Protein AF-0000000078945405 (afdb_homodimer)

Secondary structure (DSSP, 8-state):
----------HHHHHHHHHHHHHHHHHHHHS-S--------TTS----PPEE---EEEEE-SSEEEEEEE-TT--GGGEEEEE-SSEEEEEEE---SSTT--TTEEEES---SEEEEEEE-SS-B-GGG-EEEEETTEEEEEEEBSS--------------/----------HHHHHHHHHHHHHHHHHHHH--S--------TTS----PPEE---EEEEE-SSEEEEEEE-TT--GGGEEEEE-SSEEEEEEE---SSTT--TTEEEES----EEEEEEE-SS-B-GGG-EEEEETTEEEEEEEBSSPPP-----------

Sequence (322 aa):
MVWRRDRYWDPFDIMREIQEEIDAIFRDFMRGPRIWSYREPRESIAISESWREPFADIFDRGDKFVITVELPGVRKEDIKLRVTEDTVYIEAQIRREKELEEEGAIRIERYYSGYRRVIRLPEEVIPEKAKARYNNGVLEIEIPKKNPKKPEGEGFEVKIEMVWRRDRYWDPFDIMREIQEEIDAIFRDFMRGPRIWSYREPRESIAISESWREPFADIFDRGDKFVITVELPGVRKEDIKLRVTEDTVYIEAQIRREKELEEEGAIRIERYYSGYRRVIRLPEEVIPEKAKARYNNGVLEIEIPKKNPKKPEGEGFEVKIE

Solvent-accessible surface area (backbone atoms only — not comparable to full-atom values): 18614 Å² total; per-residue (Å²): 132,80,75,75,75,76,79,70,87,45,72,66,56,54,52,48,51,52,50,49,50,50,49,49,50,47,50,65,68,66,51,66,80,83,54,90,60,71,74,65,75,81,75,60,76,73,66,77,75,39,71,39,72,53,50,42,31,34,31,46,69,54,43,28,38,42,36,38,34,51,44,53,53,36,51,77,88,39,52,46,77,47,61,46,50,42,37,38,40,40,40,33,47,45,77,66,83,71,70,70,50,65,71,43,55,75,40,76,59,70,77,52,41,28,37,42,48,79,46,76,48,97,54,54,34,38,44,92,66,48,45,75,49,77,53,35,11,26,37,38,35,40,34,36,35,66,74,48,52,70,75,86,61,84,66,76,80,71,76,78,126,129,80,74,73,76,76,78,70,87,45,72,64,56,56,52,50,50,52,50,50,51,52,49,48,49,48,52,62,68,64,50,64,79,83,54,89,62,72,74,66,72,80,73,61,76,72,68,75,75,39,70,38,71,54,51,42,31,35,32,46,68,55,42,28,38,41,36,38,36,49,43,54,54,37,51,76,89,40,53,46,76,46,60,46,51,40,38,38,40,39,40,32,48,45,75,67,82,71,66,69,54,68,68,41,55,75,41,79,57,72,77,51,41,28,36,41,46,78,46,77,48,96,56,54,34,38,46,91,65,46,45,75,50,77,55,34,11,27,38,37,35,39,33,37,36,66,73,48,51,70,73,82,68,84,67,74,78,73,75,79,123

Structure (mmCIF, N/CA/C/O backbone):
data_AF-0000000078945405-model_v1
#
loop_
_entity.id
_entity.type
_entity.pdbx_description
1 polymer 'Small heat shock protein, Hsp20 type (Hsp20)'
#
loop_
_atom_site.group_PDB
_atom_site.id
_atom_site.type_symbol
_atom_site.label_atom_id
_atom_site.label_alt_id
_atom_site.label_comp_id
_atom_site.label_asym_id
_atom_site.label_entity_id
_atom_site.label_seq_id
_atom_site.pdbx_PDB_ins_code
_atom_site.Cartn_x
_atom_site.Cartn_y
_atom_site.Cartn_z
_atom_site.occupancy
_atom_site.B_iso_or_equiv
_atom_site.auth_seq_id
_atom_site.auth_comp_id
_atom_site.auth_asym_id
_atom_site.auth_atom_id
_atom_site.pdbx_PDB_model_num
ATOM 1 N N . MET A 1 1 ? -28.422 -10.828 45.969 1 25.55 1 MET A N 1
ATOM 2 C CA . MET A 1 1 ? -27.297 -9.945 45.656 1 25.55 1 MET A CA 1
ATOM 3 C C . MET A 1 1 ? -26.484 -10.477 44.469 1 25.55 1 MET A C 1
ATOM 5 O O . MET A 1 1 ? -25.906 -11.555 44.562 1 25.55 1 MET A O 1
ATOM 9 N N . VAL A 1 2 ? -27.031 -10.414 43.312 1 32.84 2 VAL A N 1
ATOM 10 C CA . VAL A 1 2 ? -26.453 -10.945 42.062 1 32.84 2 VAL A CA 1
ATOM 11 C C . VAL A 1 2 ? -25.047 -10.391 41.875 1 32.84 2 VAL A C 1
ATOM 13 O O . VAL A 1 2 ? -24.828 -9.18 41.938 1 32.84 2 VAL A O 1
ATOM 16 N N . TRP A 1 3 ? -23.938 -11.047 42.344 1 33.59 3 TRP A N 1
ATOM 17 C CA . TRP A 1 3 ? -22.547 -10.703 42.094 1 33.59 3 TRP A CA 1
ATOM 18 C C . TRP A 1 3 ? -22.359 -10.188 40.688 1 33.59 3 TRP A C 1
ATOM 20 O O . TRP A 1 3 ? -22.922 -10.734 39.75 1 33.59 3 TRP A O 1
ATOM 30 N N . ARG A 1 4 ? -22.406 -8.852 40.562 1 34.72 4 ARG A N 1
ATOM 31 C CA . ARG A 1 4 ? -22 -8.211 39.312 1 34.72 4 ARG A CA 1
ATOM 32 C C . ARG A 1 4 ? -20.781 -8.898 38.719 1 34.72 4 ARG A C 1
ATOM 34 O O . ARG A 1 4 ? -19.766 -9.07 39.375 1 34.72 4 ARG A O 1
ATOM 41 N N . ARG A 1 5 ? -20.938 -9.992 38.031 1 38.22 5 ARG A N 1
ATOM 42 C CA . ARG A 1 5 ? -19.922 -10.625 37.188 1 38.22 5 ARG A CA 1
ATOM 43 C C . ARG A 1 5 ? -18.812 -9.656 36.844 1 38.22 5 ARG A C 1
ATOM 45 O O . ARG A 1 5 ? -19.062 -8.562 36.312 1 38.22 5 ARG A O 1
ATOM 52 N N . ASP A 1 6 ? -17.656 -9.477 37.531 1 41.31 6 ASP A N 1
ATOM 53 C CA . ASP A 1 6 ? -16.344 -8.828 37.438 1 41.31 6 ASP A CA 1
ATOM 54 C C . ASP A 1 6 ? -15.945 -8.617 35.969 1 41.31 6 ASP A C 1
ATOM 56 O O . ASP A 1 6 ? -15.852 -9.57 35.188 1 41.31 6 ASP A O 1
ATOM 60 N N . ARG A 1 7 ? -16.422 -7.566 35.281 1 45.09 7 ARG A N 1
ATOM 61 C CA . ARG A 1 7 ? -16.172 -7.137 33.906 1 45.09 7 ARG A CA 1
ATOM 62 C C . ARG A 1 7 ? -14.719 -7.398 33.5 1 45.09 7 ARG A C 1
ATOM 64 O O . ARG A 1 7 ? -13.805 -6.723 34 1 45.09 7 ARG A O 1
ATOM 71 N N . TYR A 1 8 ? -14.211 -8.523 33.531 1 48.12 8 TYR A N 1
ATOM 72 C CA . TYR A 1 8 ? -12.898 -8.906 33 1 48.12 8 TYR A CA 1
ATOM 73 C C . TYR A 1 8 ? -12.508 -8.055 31.812 1 48.12 8 TYR A C 1
ATOM 75 O O . TYR A 1 8 ? -13.281 -7.934 30.844 1 48.12 8 TYR A O 1
ATOM 83 N N . TRP A 1 9 ? -11.555 -7.125 32 1 59.53 9 TRP A N 1
ATOM 84 C CA . TRP A 1 9 ? -10.875 -6.242 31.047 1 59.53 9 TRP A CA 1
ATOM 85 C C . TRP A 1 9 ? -10.516 -6.992 29.766 1 59.53 9 TRP A C 1
ATOM 87 O O . TRP A 1 9 ? -9.789 -7.988 29.812 1 59.53 9 TRP A O 1
ATOM 97 N N . ASP A 1 10 ? -11.305 -7.141 28.828 1 67.62 10 ASP A N 1
ATOM 98 C CA . ASP A 1 10 ? -11.062 -7.75 27.531 1 67.62 10 ASP A CA 1
ATOM 99 C C . ASP A 1 10 ? -10.461 -6.742 26.547 1 67.62 10 ASP A C 1
ATOM 101 O O . ASP A 1 10 ? -11.102 -5.762 26.188 1 67.62 10 ASP A O 1
ATOM 105 N N . PRO A 1 11 ? -9.164 -6.82 26.422 1 74.19 11 PRO A N 1
ATOM 106 C CA . PRO A 1 11 ? -8.516 -5.918 25.469 1 74.19 11 PRO A CA 1
ATOM 107 C C . PRO A 1 11 ? -9.305 -5.758 24.172 1 74.19 11 PRO A C 1
ATOM 109 O O . PRO A 1 11 ? -9.219 -4.711 23.516 1 74.19 11 PRO A O 1
ATOM 112 N N . PHE A 1 12 ? -10.148 -6.742 23.906 1 72.69 12 PHE A N 1
ATOM 113 C CA . PHE A 1 12 ? -10.977 -6.676 22.719 1 72.69 12 PHE A CA 1
ATOM 114 C C . PHE A 1 12 ? -12.102 -5.664 22.891 1 72.69 12 PHE A C 1
ATOM 116 O O . PHE A 1 12 ? -12.602 -5.102 21.922 1 72.69 12 PHE A O 1
ATOM 123 N N . ASP A 1 13 ? -12.469 -5.395 24.062 1 74 13 ASP A N 1
ATOM 124 C CA . ASP A 1 13 ? -13.492 -4.391 24.344 1 74 13 ASP A CA 1
ATOM 125 C C . ASP A 1 13 ? -12.961 -2.982 24.078 1 74 13 ASP A C 1
ATOM 127 O O . ASP A 1 13 ? -13.664 -2.141 23.516 1 74 13 ASP A O 1
ATOM 131 N N . ILE A 1 14 ? -11.719 -2.805 24.469 1 71.5 14 ILE A N 1
ATOM 132 C CA . ILE A 1 14 ? -11.094 -1.506 24.25 1 71.5 14 ILE A CA 1
ATOM 133 C C . ILE A 1 14 ? -10.914 -1.266 22.75 1 71.5 14 ILE A C 1
ATOM 135 O O . ILE A 1 14 ? -11.211 -0.176 22.25 1 71.5 14 ILE A O 1
ATOM 139 N N . MET A 1 15 ? -10.508 -2.254 22.078 1 75.62 15 MET A N 1
ATOM 140 C CA . MET A 1 15 ? -10.336 -2.145 20.625 1 75.62 15 MET A CA 1
ATOM 141 C C . MET A 1 15 ? -11.656 -1.834 19.938 1 75.62 15 MET A C 1
ATOM 143 O O . MET A 1 15 ? -11.711 -1.006 19.031 1 75.62 15 MET A O 1
ATOM 147 N N . ARG A 1 16 ? -12.664 -2.428 20.391 1 74.25 16 ARG A N 1
ATOM 148 C CA . ARG A 1 16 ? -13.992 -2.188 19.828 1 74.25 16 ARG A CA 1
ATOM 149 C C . ARG A 1 16 ? -14.445 -0.756 20.094 1 74.25 16 ARG A C 1
ATOM 151 O O . ARG A 1 16 ? -15 -0.099 19.219 1 74.25 16 ARG A O 1
ATOM 158 N N . GLU A 1 17 ? -14.195 -0.355 21.25 1 75.44 17 GLU A N 1
ATOM 159 C CA . GLU A 1 17 ? -14.57 1.009 21.609 1 75.44 17 GLU A CA 1
ATOM 160 C C . GLU A 1 17 ? -13.812 2.029 20.766 1 75.44 17 GLU A C 1
ATOM 162 O O . GLU A 1 17 ? -14.391 3.018 20.312 1 75.44 17 GLU A O 1
ATOM 167 N N . ILE A 1 18 ? -12.57 1.774 20.609 1 73.94 18 ILE A N 1
ATOM 168 C CA . ILE A 1 18 ? -11.742 2.664 19.812 1 73.94 18 ILE A CA 1
ATOM 169 C C . ILE A 1 18 ? -12.242 2.666 18.359 1 73.94 18 ILE A C 1
ATOM 171 O O . ILE A 1 18 ? -12.406 3.729 17.766 1 73.94 18 ILE A O 1
ATOM 175 N N . GLN A 1 19 ? -12.555 1.579 17.859 1 75.19 19 GLN A N 1
ATOM 176 C CA . GLN A 1 19 ? -13.07 1.472 16.5 1 75.19 19 GLN A CA 1
ATOM 177 C C . GLN A 1 19 ? -14.391 2.227 16.359 1 75.19 19 GLN A C 1
ATOM 179 O O . GLN A 1 19 ? -14.617 2.9 15.352 1 75.19 19 GLN A O 1
ATOM 184 N N . GLU A 1 20 ? -15.25 2.072 17.328 1 74.69 20 GLU A N 1
ATOM 185 C CA . GLU A 1 20 ? -16.531 2.771 17.328 1 74.69 20 GLU A CA 1
ATOM 186 C C . GLU A 1 20 ? -16.328 4.285 17.312 1 74.69 20 GLU A C 1
ATOM 188 O O . GLU A 1 20 ? -17.078 5.012 16.656 1 74.69 20 GLU A O 1
ATOM 193 N N . GLU A 1 21 ? -15.398 4.688 18.062 1 74.56 21 GLU A N 1
ATOM 194 C CA . GLU A 1 21 ? -15.102 6.117 18.094 1 74.56 21 GLU A CA 1
ATOM 195 C C . GLU A 1 21 ? -14.602 6.605 16.75 1 74.56 21 GLU A C 1
ATOM 197 O O . GLU A 1 21 ? -15.008 7.664 16.266 1 74.56 21 GLU A O 1
ATOM 202 N N . ILE A 1 22 ? -13.836 5.852 16.219 1 75.31 22 ILE A N 1
ATOM 203 C CA . ILE A 1 22 ? -13.305 6.184 14.898 1 75.31 22 ILE A CA 1
ATOM 204 C C . ILE A 1 22 ? -14.445 6.199 13.875 1 75.31 22 ILE A C 1
ATOM 206 O O . ILE A 1 22 ? -14.547 7.125 13.062 1 75.31 22 ILE A O 1
ATOM 210 N N . ASP A 1 23 ? -15.312 5.223 14.023 1 77.31 23 ASP A N 1
ATOM 211 C CA . ASP A 1 23 ? -16.469 5.164 13.148 1 77.31 23 ASP A CA 1
ATOM 212 C C . ASP A 1 23 ? -17.344 6.402 13.312 1 77.31 23 ASP A C 1
ATOM 214 O O . ASP A 1 23 ? -17.844 6.953 12.328 1 77.31 23 ASP A O 1
ATOM 218 N N . ALA A 1 24 ? -17.484 6.742 14.555 1 76.69 24 ALA A N 1
ATOM 219 C CA . ALA A 1 24 ? -18.297 7.914 14.852 1 76.69 24 ALA A CA 1
ATOM 220 C C . ALA A 1 24 ? -17.688 9.18 14.273 1 76.69 24 ALA A C 1
ATOM 222 O O . ALA A 1 24 ? -18.391 10.016 13.703 1 76.69 24 ALA A O 1
ATOM 223 N N . ILE A 1 25 ? -16.516 9.312 14.383 1 76.75 25 ILE A N 1
ATOM 224 C CA . ILE A 1 25 ? -15.797 10.469 13.852 1 76.75 25 ILE A CA 1
ATOM 225 C C . ILE A 1 25 ? -15.961 10.523 12.336 1 76.75 25 ILE A C 1
ATOM 227 O O . ILE A 1 25 ? -16.297 11.57 11.773 1 76.75 25 ILE A O 1
ATOM 231 N N . PHE A 1 26 ? -15.797 9.477 11.711 1 82.81 26 PHE A N 1
ATOM 232 C CA . PHE A 1 26 ? -15.875 9.438 10.25 1 82.81 26 PHE A CA 1
ATOM 233 C C . PHE A 1 26 ? -17.312 9.609 9.781 1 82.81 26 PHE A C 1
ATOM 235 O O . PHE A 1 26 ? -17.562 10.25 8.758 1 82.81 26 PHE A O 1
ATOM 242 N N . ARG A 1 27 ? -18.219 9.023 10.469 1 74.62 27 ARG A N 1
ATOM 243 C CA . ARG A 1 27 ? -19.641 9.227 10.141 1 74.62 27 ARG A CA 1
ATOM 244 C C . ARG A 1 27 ? -20.016 10.695 10.25 1 74.62 27 ARG A C 1
ATOM 246 O O . ARG A 1 27 ? -20.688 11.234 9.375 1 74.62 27 ARG A O 1
ATOM 253 N N . ASP A 1 28 ? -19.703 11.219 11.305 1 72.88 28 ASP A N 1
ATOM 254 C CA . ASP A 1 28 ? -20.062 12.602 11.586 1 72.88 28 ASP A CA 1
ATOM 255 C C . ASP A 1 28 ? -19.328 13.562 10.656 1 72.88 28 ASP A C 1
ATOM 257 O O . ASP A 1 28 ? -19.906 14.539 10.172 1 72.88 28 ASP A O 1
ATOM 261 N N . PHE A 1 29 ? -18.156 13.297 10.469 1 69.5 29 PHE A N 1
ATOM 262 C CA . PHE A 1 29 ? -17.297 14.25 9.789 1 69.5 29 PHE A CA 1
ATOM 263 C C . PHE A 1 29 ? -17.359 14.047 8.273 1 69.5 29 PHE A C 1
ATOM 265 O O . PHE A 1 29 ? -17.25 15.008 7.512 1 69.5 29 PHE A O 1
ATOM 272 N N . MET A 1 30 ? -17.453 12.922 7.891 1 62.94 30 MET A N 1
ATOM 273 C CA . MET A 1 30 ? -17.375 12.68 6.453 1 62.94 30 MET A CA 1
ATOM 274 C C . MET A 1 30 ? -18.781 12.594 5.848 1 62.94 30 MET A C 1
ATOM 276 O O . MET A 1 30 ? -18.938 12.562 4.625 1 62.94 30 MET A O 1
ATOM 280 N N . ARG A 1 31 ? -19.984 12.375 6.555 1 55.72 31 ARG A N 1
ATOM 281 C CA . ARG A 1 31 ? -21.344 12.414 6.02 1 55.72 31 ARG A CA 1
ATOM 282 C C . ARG A 1 31 ? -21.781 13.844 5.734 1 55.72 31 ARG A C 1
ATOM 284 O O . ARG A 1 31 ? -21.625 14.727 6.582 1 55.72 31 ARG A O 1
ATOM 291 N N . GLY A 1 32 ? -21.672 14.422 4.551 1 48.44 32 GLY A N 1
ATOM 292 C CA . GLY A 1 32 ? -22.375 15.648 4.23 1 48.44 32 GLY A CA 1
ATOM 293 C C . GLY A 1 32 ? -23.766 15.711 4.84 1 48.44 32 GLY A C 1
ATOM 294 O O . GLY A 1 32 ? -24.219 14.742 5.453 1 48.44 32 GLY A O 1
ATOM 295 N N . PRO A 1 33 ? -24.547 16.953 4.777 1 40.44 33 PRO A N 1
ATOM 296 C CA . PRO A 1 33 ? -25.906 16.984 5.312 1 40.44 33 PRO A CA 1
ATOM 297 C C . PRO A 1 33 ? -26.719 15.742 4.949 1 40.44 33 PRO A C 1
ATOM 299 O O . PRO A 1 33 ? -26.484 15.133 3.908 1 40.44 33 PRO A O 1
ATOM 302 N N . ARG A 1 34 ? -27.172 15.141 6.004 1 41.28 34 ARG A N 1
ATOM 303 C CA . ARG A 1 34 ? -28.094 14.039 5.723 1 41.28 34 ARG A CA 1
ATOM 304 C C . ARG A 1 34 ? -28.984 14.359 4.531 1 41.28 34 ARG A C 1
ATOM 306 O O . ARG A 1 34 ? -30.047 14.961 4.695 1 41.28 34 ARG A O 1
ATOM 313 N N . ILE A 1 35 ? -28.594 14.922 3.516 1 35.69 35 ILE A N 1
ATOM 314 C CA . ILE A 1 35 ? -29.656 14.961 2.52 1 35.69 35 ILE A CA 1
ATOM 315 C C . ILE A 1 35 ? -30.328 13.594 2.42 1 35.69 35 ILE A C 1
ATOM 317 O O . ILE A 1 35 ? -29.734 12.578 2.799 1 35.69 35 ILE A O 1
ATOM 321 N N . TRP A 1 36 ? -31.594 13.523 1.56 1 34.78 36 TRP A N 1
ATOM 322 C CA . TRP A 1 36 ? -32.406 12.336 1.328 1 34.78 36 TRP A CA 1
ATOM 323 C C . TRP A 1 36 ? -31.531 11.133 0.992 1 34.78 36 TRP A C 1
ATOM 325 O O . TRP A 1 36 ? -31.031 11.023 -0.125 1 34.78 36 TRP A O 1
ATOM 335 N N . SER A 1 37 ? -30.641 10.984 1.652 1 35.97 37 SER A N 1
ATOM 336 C CA . SER A 1 37 ? -29.891 9.766 1.324 1 35.97 37 SER A CA 1
ATOM 337 C C . SER A 1 37 ? -30.844 8.609 1.029 1 35.97 37 SER A C 1
ATOM 339 O O . SER A 1 37 ? -31.75 8.328 1.806 1 35.97 37 SER A O 1
ATOM 341 N N . TYR A 1 38 ? -31.188 8.352 -0.134 1 32.22 38 TYR A N 1
ATOM 342 C CA . TYR A 1 38 ? -31.844 7.113 -0.518 1 32.22 38 TYR A CA 1
ATOM 343 C C . TYR A 1 38 ? -31.422 5.965 0.392 1 32.22 38 TYR A C 1
ATOM 345 O O . TYR A 1 38 ? -30.266 5.883 0.798 1 32.22 38 TYR A O 1
ATOM 353 N N . ARG A 1 39 ? -32.312 5.445 1.201 1 33.5 39 ARG A N 1
ATOM 354 C CA . ARG A 1 39 ? -32.281 4.219 1.992 1 33.5 39 ARG A CA 1
ATOM 355 C C . ARG A 1 39 ? -31.344 3.188 1.399 1 33.5 39 ARG A C 1
ATOM 357 O O . ARG A 1 39 ? -31.641 2.586 0.364 1 33.5 39 ARG A O 1
ATOM 364 N N . GLU A 1 40 ? -30.125 3.52 1.114 1 36.56 40 GLU A N 1
ATOM 365 C CA . GLU A 1 40 ? -29.5 2.234 0.818 1 36.56 40 GLU A CA 1
ATOM 366 C C . GLU A 1 40 ? -30.062 1.129 1.706 1 36.56 40 GLU A C 1
ATOM 368 O O . GLU A 1 40 ? -30.312 1.344 2.896 1 36.56 40 GLU A O 1
ATOM 373 N N . PRO A 1 41 ? -30.766 0.111 1.235 1 35.09 41 PRO A N 1
ATOM 374 C CA . PRO A 1 41 ? -31.438 -0.919 2.033 1 35.09 41 PRO A CA 1
ATOM 375 C C . PRO A 1 41 ? -30.641 -1.301 3.285 1 35.09 41 PRO A C 1
ATOM 377 O O . PRO A 1 41 ? -29.406 -1.329 3.258 1 35.09 41 PRO A O 1
ATOM 380 N N . ARG A 1 42 ? -31.172 -1.1 4.473 1 36.66 42 ARG A N 1
ATOM 381 C CA . ARG A 1 42 ? -30.797 -1.542 5.812 1 36.66 42 ARG A CA 1
ATOM 382 C C . ARG A 1 42 ? -30.016 -2.854 5.762 1 36.66 42 ARG A C 1
ATOM 384 O O . ARG A 1 42 ? -29.203 -3.131 6.637 1 36.66 42 ARG A O 1
ATOM 391 N N . GLU A 1 43 ? -30.75 -3.863 5.242 1 35.12 43 GLU A N 1
ATOM 392 C CA . GLU A 1 43 ? -30.453 -5.27 5.48 1 35.12 43 GLU A CA 1
ATOM 393 C C . GLU A 1 43 ? -29.125 -5.66 4.824 1 35.12 43 GLU A C 1
ATOM 395 O O . GLU A 1 43 ? -28.922 -6.828 4.488 1 35.12 43 GLU A O 1
ATOM 400 N N . SER A 1 44 ? -28.516 -4.863 3.971 1 38.34 44 SER A N 1
ATOM 401 C CA . SER A 1 44 ? -27.344 -5.598 3.521 1 38.34 44 SER A CA 1
ATOM 402 C C . SER A 1 44 ? -26.578 -6.191 4.699 1 38.34 44 SER A C 1
ATOM 404 O O . SER A 1 44 ? -26.469 -5.562 5.75 1 38.34 44 SER A O 1
ATOM 406 N N . ILE A 1 45 ? -26.547 -7.383 4.965 1 36.56 45 ILE A N 1
ATOM 407 C CA . ILE A 1 45 ? -25.672 -8.117 5.867 1 36.56 45 ILE A CA 1
ATOM 408 C C . ILE A 1 45 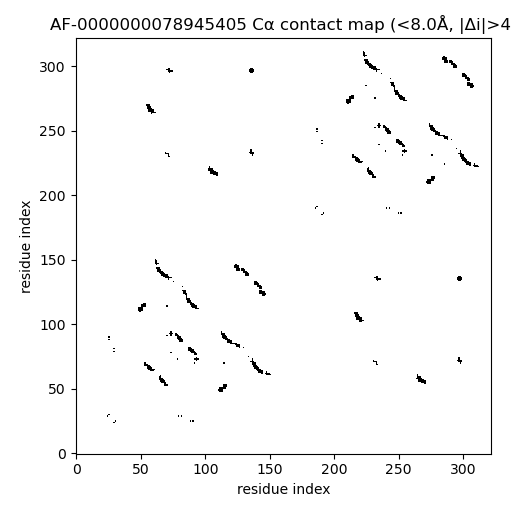? -24.406 -7.301 6.156 1 36.56 45 ILE A C 1
ATOM 410 O O . ILE A 1 45 ? -23.719 -6.871 5.234 1 36.56 45 ILE A O 1
ATOM 414 N N . ALA A 1 46 ? -24.312 -6.504 7.145 1 41.47 46 ALA A N 1
ATOM 415 C CA . ALA A 1 46 ? -23.234 -5.734 7.781 1 41.47 46 ALA A CA 1
ATOM 416 C C . ALA A 1 46 ? -21.875 -6.387 7.543 1 41.47 46 ALA A C 1
ATOM 418 O O . ALA A 1 46 ? -21.469 -7.273 8.297 1 41.47 46 ALA A O 1
ATOM 419 N N . ILE A 1 47 ? -21.625 -6.949 6.406 1 44.78 47 ILE A N 1
ATOM 420 C CA . ILE A 1 47 ? -20.234 -7.383 6.371 1 44.78 47 ILE A CA 1
ATOM 421 C C . ILE A 1 47 ? -19.359 -6.367 7.098 1 44.78 47 ILE A C 1
ATOM 423 O O . ILE A 1 47 ? -19.406 -5.172 6.801 1 44.78 47 ILE A O 1
ATOM 427 N N . SER A 1 48 ? -19.141 -6.574 8.344 1 57.28 48 SER A N 1
ATOM 428 C CA . SER A 1 48 ? -18.25 -5.805 9.195 1 57.28 48 SER A CA 1
ATOM 429 C C . SER A 1 48 ? -17.078 -5.23 8.398 1 57.28 48 SER A C 1
ATOM 431 O O . SER A 1 48 ? -16.312 -5.973 7.793 1 57.28 48 SER A O 1
ATOM 433 N N . GLU A 1 49 ? -17.328 -4.012 7.859 1 71.31 49 GLU A N 1
ATOM 434 C CA . GLU A 1 49 ? -16.219 -3.334 7.199 1 71.31 49 GLU A CA 1
ATOM 435 C C . GLU A 1 49 ? -14.992 -3.285 8.102 1 71.31 49 GLU A C 1
ATOM 437 O O . GLU A 1 49 ? -15.094 -2.975 9.289 1 71.31 49 GLU A O 1
ATOM 442 N N . SER A 1 50 ? -13.961 -3.926 7.641 1 83.94 50 SER A N 1
ATOM 443 C CA . SER A 1 50 ? -12.672 -3.852 8.32 1 83.94 50 SER A CA 1
ATOM 444 C C . SER A 1 50 ? -11.781 -2.781 7.699 1 83.94 50 SER A C 1
ATOM 446 O O . SER A 1 50 ? -11.594 -2.754 6.48 1 83.94 50 SER A O 1
ATOM 448 N N . TRP A 1 51 ? -11.445 -1.8 8.516 1 89.12 51 TRP A N 1
ATOM 449 C CA . TRP A 1 51 ? -10.633 -0.684 8.039 1 89.12 51 TRP A CA 1
ATOM 450 C C . TRP A 1 51 ? -9.172 -0.872 8.422 1 89.12 51 TRP A C 1
ATOM 452 O O . TRP A 1 51 ? -8.867 -1.281 9.547 1 89.12 51 TRP A O 1
ATOM 462 N N . ARG A 1 52 ? -8.336 -0.564 7.531 1 92.25 52 ARG A N 1
ATOM 463 C CA . ARG A 1 52 ? -6.902 -0.581 7.812 1 92.25 52 ARG A CA 1
ATOM 464 C C . ARG A 1 52 ? -6.363 0.835 7.98 1 92.25 52 ARG A C 1
ATOM 466 O O . ARG A 1 52 ? -6.758 1.748 7.254 1 92.25 52 ARG A O 1
ATOM 473 N N . GLU A 1 53 ? -5.508 1.033 8.953 1 94 53 GLU A N 1
ATOM 474 C CA . GLU A 1 53 ? -4.789 2.299 9.07 1 94 53 GLU A CA 1
ATOM 475 C C . GLU A 1 53 ? -3.598 2.348 8.117 1 94 53 GLU A C 1
ATOM 477 O O . GLU A 1 53 ? -2.635 1.595 8.281 1 94 53 GLU A O 1
ATOM 482 N N . PRO A 1 54 ? -3.621 3.211 7.16 1 96.81 54 PRO A N 1
ATOM 483 C CA . PRO A 1 54 ? -2.52 3.234 6.195 1 96.81 54 PRO A CA 1
ATOM 484 C C . PRO A 1 54 ? -1.27 3.916 6.742 1 96.81 54 PRO A C 1
ATOM 486 O O . PRO A 1 54 ? -1.362 4.746 7.652 1 96.81 54 PRO A O 1
ATOM 489 N N . PHE A 1 55 ? -0.13 3.543 6.211 1 94.81 55 PHE A N 1
ATOM 490 C CA . PHE A 1 55 ? 1.114 4.219 6.555 1 94.81 55 PHE A CA 1
ATOM 491 C C . PHE A 1 55 ? 1.109 5.656 6.043 1 94.81 55 PHE A C 1
ATOM 493 O O . PHE A 1 55 ? 0.62 5.926 4.941 1 94.81 55 PHE A O 1
ATOM 500 N N . ALA A 1 56 ? 1.662 6.512 6.844 1 95.38 56 ALA A N 1
ATOM 501 C CA . ALA A 1 56 ? 1.721 7.926 6.484 1 95.38 56 ALA A CA 1
ATOM 502 C C . ALA A 1 56 ? 3.068 8.531 6.863 1 95.38 56 ALA A C 1
ATOM 504 O O . ALA A 1 56 ? 3.684 8.125 7.852 1 95.38 56 ALA A O 1
ATOM 505 N N . ASP A 1 57 ? 3.486 9.461 6.016 1 93.81 57 ASP A N 1
ATOM 506 C CA . ASP A 1 57 ? 4.59 10.359 6.34 1 93.81 57 ASP A CA 1
ATOM 507 C C . ASP A 1 57 ? 4.098 11.797 6.492 1 93.81 57 ASP A C 1
ATOM 509 O O . ASP A 1 57 ? 3.244 12.25 5.73 1 93.81 57 ASP A O 1
ATOM 513 N N . ILE A 1 58 ? 4.613 12.477 7.438 1 95.19 58 ILE A N 1
ATOM 514 C CA . ILE A 1 58 ? 4.305 13.891 7.641 1 95.19 58 ILE A CA 1
ATOM 515 C C . ILE A 1 58 ? 5.598 14.695 7.691 1 95.19 58 ILE A C 1
ATOM 517 O O . ILE A 1 58 ? 6.477 14.422 8.508 1 95.19 58 ILE A O 1
ATOM 521 N N . PHE A 1 59 ? 5.641 15.688 6.883 1 93.19 59 PHE A N 1
ATOM 522 C CA . PHE A 1 59 ? 6.801 16.562 6.832 1 93.19 59 PHE A CA 1
ATOM 523 C C . PHE A 1 59 ? 6.387 18.016 7.027 1 93.19 59 PHE A C 1
ATOM 525 O O . PHE A 1 59 ? 5.371 18.453 6.484 1 93.19 59 PHE A O 1
ATOM 532 N N . ASP A 1 60 ? 7.164 18.734 7.789 1 93.38 60 ASP A N 1
ATOM 533 C CA . ASP A 1 60 ? 7.051 20.188 7.926 1 93.38 60 ASP A CA 1
ATOM 534 C C . ASP A 1 60 ? 8.047 20.891 7.02 1 93.38 60 ASP A C 1
ATOM 536 O O . ASP A 1 60 ? 9.258 20.812 7.238 1 93.38 60 ASP A O 1
ATOM 540 N N . ARG A 1 61 ? 7.52 21.672 6.09 1 91.12 61 ARG A N 1
ATOM 541 C CA . ARG A 1 61 ? 8.383 22.375 5.141 1 91.12 61 ARG A CA 1
ATOM 542 C C . ARG A 1 61 ? 8.445 23.859 5.453 1 91.12 61 ARG A C 1
ATOM 544 O O . ARG A 1 61 ? 8.656 24.688 4.559 1 91.12 61 ARG A O 1
ATOM 551 N N . GLY A 1 62 ? 8.156 24.188 6.617 1 91.31 62 GLY A N 1
ATOM 552 C CA . GLY A 1 62 ? 8.195 25.578 7.035 1 91.31 62 GLY A CA 1
ATOM 553 C C . GLY A 1 62 ? 6.898 26.328 6.762 1 91.31 62 GLY A C 1
ATOM 554 O O . GLY A 1 62 ? 6.219 26.766 7.691 1 91.31 62 GLY A O 1
ATOM 555 N N . ASP A 1 63 ? 6.543 26.328 5.48 1 94.06 63 ASP A N 1
ATOM 556 C CA . ASP A 1 63 ? 5.348 27.078 5.113 1 94.06 63 ASP A CA 1
ATOM 557 C C . ASP A 1 63 ? 4.145 26.156 4.957 1 94.06 63 ASP A C 1
ATOM 559 O O . ASP A 1 63 ? 3 26.625 4.91 1 94.06 63 ASP A O 1
ATOM 563 N N . LYS A 1 64 ? 4.477 24.906 4.875 1 96.19 64 LYS A N 1
ATOM 564 C CA . LYS A 1 64 ? 3.396 23.953 4.648 1 96.19 64 LYS A CA 1
ATOM 565 C C . LYS A 1 64 ? 3.74 22.578 5.242 1 96.19 64 LYS A C 1
ATOM 567 O O . LYS A 1 64 ? 4.91 22.297 5.512 1 96.19 64 LYS A O 1
ATOM 572 N N . PHE A 1 65 ? 2.676 21.797 5.426 1 95.5 65 PHE A N 1
ATOM 573 C CA . PHE A 1 65 ? 2.852 20.375 5.68 1 95.5 65 PHE A CA 1
ATOM 574 C C . PHE A 1 65 ? 2.703 19.578 4.395 1 95.5 65 PHE A C 1
ATOM 576 O O . PHE A 1 65 ? 1.856 19.891 3.555 1 95.5 65 PHE A O 1
ATOM 583 N N . VAL A 1 66 ? 3.543 18.594 4.297 1 95.75 66 VAL A N 1
ATOM 584 C CA . VAL A 1 66 ? 3.391 17.594 3.238 1 95.75 66 VAL A CA 1
ATOM 585 C C . VAL A 1 66 ? 3.105 16.219 3.85 1 95.75 66 VAL A C 1
ATOM 587 O O . VAL A 1 66 ? 3.9 15.719 4.645 1 95.75 66 VAL A O 1
ATOM 590 N N . ILE A 1 67 ? 1.982 15.695 3.504 1 96.44 67 ILE A N 1
ATOM 591 C CA . ILE A 1 67 ? 1.547 14.414 4.039 1 96.44 67 ILE A CA 1
ATOM 592 C C . ILE A 1 67 ? 1.438 13.391 2.908 1 96.44 67 ILE A C 1
ATOM 594 O O . ILE A 1 67 ? 0.842 13.672 1.865 1 96.44 67 ILE A O 1
ATOM 598 N N . THR A 1 68 ? 2.066 12.273 3.102 1 95.75 68 THR A N 1
ATOM 599 C CA . THR A 1 68 ? 1.952 11.172 2.152 1 95.75 68 THR A CA 1
ATOM 600 C C . THR A 1 68 ? 1.3 9.953 2.809 1 95.75 68 THR A C 1
ATOM 602 O O . THR A 1 68 ? 1.675 9.57 3.918 1 95.75 68 THR A O 1
ATOM 605 N N . VAL A 1 69 ? 0.299 9.375 2.105 1 97 69 VAL A N 1
ATOM 606 C CA . VAL A 1 69 ? -0.454 8.258 2.668 1 97 69 VAL A CA 1
ATOM 607 C C . VAL A 1 69 ? -0.554 7.133 1.64 1 97 69 VAL A C 1
ATOM 609 O O . VAL A 1 69 ? -0.874 7.375 0.473 1 97 69 VAL A O 1
ATOM 612 N N . GLU A 1 70 ? -0.264 5.938 2.027 1 97.56 70 GLU A N 1
ATOM 613 C CA . GLU A 1 70 ? -0.381 4.785 1.137 1 97.56 70 GLU A CA 1
ATOM 614 C C . GLU A 1 70 ? -1.824 4.297 1.052 1 97.56 70 GLU A C 1
ATOM 616 O O . GLU A 1 70 ? -2.395 3.852 2.051 1 97.56 70 GLU A O 1
ATOM 621 N N . LEU A 1 71 ? -2.383 4.305 -0.149 1 97.94 71 LEU A N 1
ATOM 622 C CA . LEU A 1 71 ? -3.732 3.818 -0.415 1 97.94 71 LEU A CA 1
ATOM 623 C C . LEU A 1 71 ? -3.746 2.891 -1.626 1 97.94 71 LEU A C 1
ATOM 625 O O . LEU A 1 71 ? -4.465 3.141 -2.596 1 97.94 71 LEU A O 1
ATOM 629 N N . PRO A 1 72 ? -3.053 1.848 -1.576 1 97.31 72 PRO A N 1
ATOM 630 C CA . PRO A 1 72 ? -3.012 0.975 -2.752 1 97.31 72 PRO A CA 1
ATOM 631 C C . PRO A 1 72 ? -4.379 0.386 -3.096 1 97.31 72 PRO A C 1
ATOM 633 O O . PRO A 1 72 ? -5.109 -0.051 -2.203 1 97.31 72 PRO A O 1
ATOM 636 N N . GLY A 1 73 ? -4.723 0.356 -4.371 1 95.25 73 GLY A N 1
ATOM 637 C CA . GLY A 1 73 ? -5.91 -0.321 -4.871 1 95.25 73 GLY A CA 1
ATOM 638 C C . GLY A 1 73 ? -7.148 0.556 -4.863 1 95.25 73 GLY A C 1
ATOM 639 O O . GLY A 1 73 ? -8.227 0.116 -5.254 1 95.25 73 GLY A O 1
ATOM 640 N N . VAL A 1 74 ? -6.941 1.777 -4.414 1 95.75 74 VAL A N 1
ATOM 641 C CA . VAL A 1 74 ? -8.078 2.688 -4.34 1 95.75 74 VAL A CA 1
ATOM 642 C C . VAL A 1 74 ? -8.148 3.539 -5.605 1 95.75 74 VAL A C 1
ATOM 644 O O . VAL A 1 74 ? -7.113 3.969 -6.125 1 95.75 74 VAL A O 1
ATOM 647 N N . ARG A 1 75 ? -9.32 3.738 -6.07 1 94.06 75 ARG A N 1
ATOM 648 C CA . ARG A 1 75 ? -9.5 4.727 -7.133 1 94.06 75 ARG A CA 1
ATOM 649 C C . ARG A 1 75 ? -9.578 6.137 -6.559 1 94.06 75 ARG A C 1
ATOM 651 O O . ARG A 1 75 ? -10.055 6.332 -5.441 1 94.06 75 ARG A O 1
ATOM 658 N N . LYS A 1 76 ? -9.172 7.031 -7.371 1 95.31 76 LYS A N 1
ATOM 659 C CA . LYS A 1 76 ? -9.148 8.43 -6.941 1 95.31 76 LYS A CA 1
ATOM 660 C C . LYS A 1 76 ? -10.523 8.883 -6.461 1 95.31 76 LYS A C 1
ATOM 662 O O . LYS A 1 76 ? -10.641 9.578 -5.453 1 95.31 76 LYS A O 1
ATOM 667 N N . GLU A 1 77 ? -11.609 8.461 -7.168 1 94.75 77 GLU A N 1
ATOM 668 C CA . GLU A 1 77 ? -12.969 8.906 -6.883 1 94.75 77 GLU A CA 1
ATOM 669 C C . GLU A 1 77 ? -13.477 8.32 -5.566 1 94.75 77 GLU A C 1
ATOM 671 O O . GLU A 1 77 ? -14.484 8.781 -5.023 1 94.75 77 GLU A O 1
ATOM 676 N N . ASP A 1 78 ? -12.758 7.352 -5.09 1 94.56 78 ASP A N 1
ATOM 677 C CA . ASP A 1 78 ? -13.211 6.672 -3.885 1 94.56 78 ASP A CA 1
ATOM 678 C C . ASP A 1 78 ? -12.469 7.18 -2.652 1 94.56 78 ASP A C 1
ATOM 680 O O . ASP A 1 78 ? -12.555 6.582 -1.577 1 94.56 78 ASP A O 1
ATOM 684 N N . ILE A 1 79 ? -11.711 8.227 -2.814 1 95.81 79 ILE A N 1
ATOM 685 C CA . ILE A 1 79 ? -10.977 8.836 -1.711 1 95.81 79 ILE A CA 1
ATOM 686 C C . ILE A 1 79 ? -11.742 10.055 -1.197 1 95.81 79 ILE A C 1
ATOM 688 O O . ILE A 1 79 ? -12.055 10.969 -1.965 1 95.81 79 ILE A O 1
ATOM 692 N N . LYS A 1 80 ? -12.039 10.016 0.085 1 95.25 80 LYS A N 1
ATOM 693 C CA . LYS A 1 80 ? -12.602 11.164 0.78 1 95.25 80 LYS A CA 1
ATOM 694 C C . LYS A 1 80 ? -11.57 11.82 1.688 1 95.25 80 LYS A C 1
ATOM 696 O O . LYS A 1 80 ? -11.016 11.18 2.58 1 95.25 80 LYS A O 1
ATOM 701 N N . LEU A 1 81 ? -11.328 13.016 1.426 1 96.19 81 LEU A N 1
ATOM 702 C CA . LEU A 1 81 ? -10.336 13.797 2.16 1 96.19 81 LEU A CA 1
ATOM 703 C C . LEU A 1 81 ? -10.969 15.047 2.77 1 96.19 81 LEU A C 1
ATOM 705 O O . LEU A 1 81 ? -11.648 15.805 2.074 1 96.19 81 LEU A O 1
ATOM 709 N N . ARG A 1 82 ? -10.805 15.227 4.039 1 95.56 82 ARG A N 1
ATOM 710 C CA . ARG A 1 82 ? -11.258 16.422 4.734 1 95.56 82 ARG A CA 1
ATOM 711 C C . ARG A 1 82 ? -10.133 17.016 5.578 1 95.56 82 ARG A C 1
ATOM 713 O O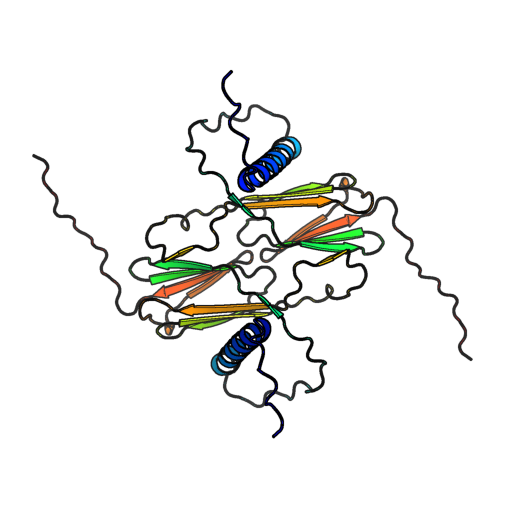 . ARG A 1 82 ? -9.445 16.297 6.305 1 95.56 82 ARG A O 1
ATOM 720 N N . VAL A 1 83 ? -10 18.281 5.402 1 95.81 83 VAL A N 1
ATOM 721 C CA . VAL A 1 83 ? -8.992 19.016 6.164 1 95.81 83 VAL A CA 1
ATOM 722 C C . VAL A 1 83 ? -9.664 20.094 7.023 1 95.81 83 VAL A C 1
ATOM 724 O O . VAL A 1 83 ? -10.5 20.859 6.527 1 95.81 83 VAL A O 1
ATOM 727 N N . THR A 1 84 ? -9.383 20.078 8.258 1 95.56 84 THR A N 1
ATOM 728 C CA . THR A 1 84 ? -9.805 21.141 9.164 1 95.56 84 THR A CA 1
ATOM 729 C C . THR A 1 84 ? -8.617 22 9.562 1 95.56 84 THR A C 1
ATOM 731 O O . THR A 1 84 ? -7.566 21.969 8.914 1 95.56 84 THR A O 1
ATOM 734 N N . GLU A 1 85 ? -8.766 22.797 10.57 1 95.75 85 GLU A N 1
ATOM 735 C CA . GLU A 1 85 ? -7.73 23.734 10.969 1 95.75 85 GLU A CA 1
ATOM 736 C C . GLU A 1 85 ? -6.516 23.016 11.547 1 95.75 85 GLU A C 1
ATOM 738 O O . GLU A 1 85 ? -5.402 23.547 11.516 1 95.75 85 GLU A O 1
ATOM 743 N N . ASP A 1 86 ? -6.766 21.812 12.055 1 95.44 86 ASP A N 1
ATOM 744 C CA . ASP A 1 86 ? -5.609 21.188 12.688 1 95.44 86 ASP A CA 1
ATOM 745 C C . ASP A 1 86 ? -5.641 19.672 12.5 1 95.44 86 ASP A C 1
ATOM 747 O O . ASP A 1 86 ? -4.934 18.938 13.195 1 95.44 86 ASP A O 1
ATOM 751 N N . THR A 1 87 ? -6.516 19.203 11.68 1 95.62 87 THR A N 1
ATOM 752 C CA . THR A 1 87 ? -6.648 17.766 11.539 1 95.62 87 THR A CA 1
ATOM 753 C C . THR A 1 87 ? -6.953 17.375 10.094 1 95.62 87 THR A C 1
ATOM 755 O O . THR A 1 87 ? -7.707 18.062 9.414 1 95.62 87 THR A O 1
ATOM 758 N N . VAL A 1 88 ? -6.398 16.297 9.633 1 95.88 88 VAL A N 1
ATOM 759 C CA . VAL A 1 88 ? -6.68 15.719 8.328 1 95.88 88 VAL A CA 1
ATOM 760 C C . VAL A 1 88 ? -7.41 14.391 8.5 1 95.88 88 VAL A C 1
ATOM 762 O O . VAL A 1 88 ? -6.977 13.523 9.266 1 95.88 88 VAL A O 1
ATOM 765 N N . TYR A 1 89 ? -8.523 14.227 7.836 1 94.62 89 TYR A N 1
ATOM 766 C CA . TYR A 1 89 ? -9.297 12.992 7.82 1 94.62 89 TYR A CA 1
ATOM 767 C C . TYR A 1 89 ? -9.258 12.336 6.441 1 94.62 89 TYR A C 1
ATOM 769 O O . TYR A 1 89 ? -9.539 12.984 5.434 1 94.62 89 TYR A O 1
ATOM 777 N N . ILE A 1 90 ? -8.914 11.07 6.438 1 96.06 90 ILE A N 1
ATOM 778 C CA . ILE A 1 90 ? -8.859 10.336 5.18 1 96.06 90 ILE A CA 1
ATOM 779 C C . ILE A 1 90 ? -9.695 9.062 5.293 1 96.06 90 ILE A C 1
ATOM 781 O O . ILE A 1 90 ? -9.547 8.297 6.242 1 96.06 90 ILE A O 1
ATOM 785 N N . GLU A 1 91 ? -10.562 8.898 4.434 1 94.56 91 GLU A N 1
ATOM 786 C CA . GLU A 1 91 ? -11.312 7.66 4.246 1 94.56 91 GLU A CA 1
ATOM 787 C C . GLU A 1 91 ? -11.305 7.227 2.783 1 94.56 91 GLU A C 1
ATOM 789 O O . GLU A 1 91 ? -11.578 8.031 1.89 1 94.56 91 GLU A O 1
ATOM 794 N N . ALA A 1 92 ? -10.891 6.004 2.521 1 95.62 92 ALA A N 1
ATOM 795 C CA . ALA A 1 92 ? -10.836 5.496 1.153 1 95.62 92 ALA A CA 1
ATOM 796 C C . ALA A 1 92 ? -11.414 4.082 1.072 1 95.62 92 ALA A C 1
ATOM 798 O O . ALA A 1 92 ? -11.008 3.197 1.828 1 95.62 92 ALA A O 1
ATOM 799 N N . GLN A 1 93 ? -12.281 3.863 0.167 1 91.94 93 GLN A N 1
ATOM 800 C CA . GLN A 1 93 ? -12.945 2.57 0.001 1 91.94 93 GLN A CA 1
ATOM 801 C C . GLN A 1 93 ? -12.305 1.773 -1.136 1 91.94 93 GLN A C 1
ATOM 803 O O . GLN A 1 93 ? -12.016 2.324 -2.199 1 91.94 93 GLN A O 1
ATOM 808 N N . ILE A 1 94 ? -12.008 0.505 -0.825 1 88.75 94 ILE A N 1
ATOM 809 C CA . ILE A 1 94 ? -11.531 -0.395 -1.869 1 88.75 94 ILE A CA 1
ATOM 810 C C . ILE A 1 94 ? -12.719 -1.11 -2.514 1 88.75 94 ILE A C 1
ATOM 812 O O . ILE A 1 94 ? -13.57 -1.664 -1.816 1 88.75 94 ILE A O 1
ATOM 816 N N . ARG A 1 95 ? -12.828 -0.982 -3.85 1 78.44 95 ARG A N 1
ATOM 817 C CA . ARG A 1 95 ? -13.875 -1.706 -4.566 1 78.44 95 ARG A CA 1
ATOM 818 C C . ARG A 1 95 ? -13.344 -3.016 -5.137 1 78.44 95 ARG A C 1
ATOM 820 O O . ARG A 1 95 ? -12.43 -3.01 -5.973 1 78.44 95 ARG A O 1
ATOM 827 N N . ARG A 1 96 ? -13.484 -4.035 -4.375 1 67.38 96 ARG A N 1
ATOM 828 C CA . ARG A 1 96 ? -13.016 -5.324 -4.871 1 67.38 96 ARG A CA 1
ATOM 829 C C . ARG A 1 96 ? -14.117 -6.043 -5.648 1 67.38 96 ARG A C 1
ATOM 831 O O . ARG A 1 96 ? -15.258 -6.137 -5.184 1 67.38 96 ARG A O 1
ATOM 838 N N . GLU A 1 97 ? -14.359 -5.75 -6.887 1 53.41 97 GLU A N 1
ATOM 839 C CA . GLU A 1 97 ? -15.367 -6.543 -7.594 1 53.41 97 GLU A CA 1
ATOM 840 C C . GLU A 1 97 ? -15.141 -8.039 -7.379 1 53.41 97 GLU A C 1
ATOM 842 O O . GLU A 1 97 ? -16.062 -8.766 -7.043 1 53.41 97 GLU A O 1
ATOM 847 N N . LYS A 1 98 ? -14.062 -8.672 -7.965 1 52.41 98 LYS A N 1
ATOM 848 C CA . LYS A 1 98 ? -13.836 -10.086 -8.234 1 52.41 98 LYS A CA 1
ATOM 849 C C . LYS A 1 98 ? -13.125 -10.758 -7.066 1 52.41 98 LYS A C 1
ATOM 851 O O . LYS A 1 98 ? -13.305 -11.953 -6.82 1 52.41 98 LYS A O 1
ATOM 856 N N . GLU A 1 99 ? -12.312 -9.953 -6.363 1 51.44 99 GLU A N 1
ATOM 857 C CA . GLU A 1 99 ? -11.281 -10.57 -5.539 1 51.44 99 GLU A CA 1
ATOM 858 C C . GLU A 1 99 ? -11.891 -11.32 -4.359 1 51.44 99 GLU A C 1
ATOM 860 O O . GLU A 1 99 ? -11.336 -12.32 -3.898 1 51.44 99 GLU A O 1
ATOM 865 N N . LEU A 1 100 ? -13.008 -10.719 -3.906 1 50.53 100 LEU A N 1
ATOM 866 C CA . LEU A 1 100 ? -13.422 -11.312 -2.643 1 50.53 100 LEU A CA 1
ATOM 867 C C . LEU A 1 100 ? -14.148 -12.641 -2.877 1 50.53 100 LEU A C 1
ATOM 869 O O . LEU A 1 100 ? -14.602 -13.281 -1.925 1 50.53 100 LEU A O 1
ATOM 873 N N . GLU A 1 101 ? -14.219 -12.938 -4.109 1 55.59 101 GLU A N 1
ATOM 874 C CA . GLU A 1 101 ? -14.914 -14.219 -4.051 1 55.59 101 GLU A CA 1
ATOM 875 C C . GLU A 1 101 ? -14 -15.312 -3.5 1 55.59 101 GLU A C 1
ATOM 877 O O . GLU A 1 101 ? -12.859 -15.461 -3.938 1 55.59 101 GLU A O 1
ATOM 882 N N . GLU A 1 102 ? -14.18 -15.617 -2.246 1 63.56 102 GLU A N 1
ATOM 883 C CA . GLU A 1 102 ? -13.531 -16.656 -1.443 1 63.56 102 GLU A CA 1
ATOM 884 C C . GLU A 1 102 ? -13.281 -17.906 -2.266 1 63.56 102 GLU A C 1
ATOM 886 O O . GLU A 1 102 ? -12.422 -18.719 -1.915 1 63.56 102 GLU A O 1
ATOM 891 N N . GLU A 1 103 ? -13.906 -17.812 -3.441 1 72.62 103 GLU A N 1
ATOM 892 C CA . GLU A 1 103 ? -13.703 -19.078 -4.156 1 72.62 103 GLU A CA 1
ATOM 893 C C . GLU A 1 103 ? -12.281 -19.172 -4.703 1 72.62 103 GLU A C 1
ATOM 895 O O . GLU A 1 103 ? -11.797 -18.25 -5.367 1 72.62 103 GLU A O 1
ATOM 900 N N . GLY A 1 104 ? -11.539 -20.203 -4.25 1 85.5 104 GLY A N 1
ATOM 901 C CA . GLY A 1 104 ? -10.195 -20.531 -4.723 1 85.5 104 GLY A CA 1
ATOM 902 C C . GLY A 1 104 ? -9.117 -19.734 -4.023 1 85.5 104 GLY A C 1
ATOM 903 O O . GLY A 1 104 ? -7.98 -19.656 -4.504 1 85.5 104 GLY A O 1
ATOM 904 N N . ALA A 1 105 ? -9.594 -19.109 -2.939 1 89.31 105 ALA A N 1
ATOM 905 C CA . ALA A 1 105 ? -8.609 -18.328 -2.191 1 89.31 105 ALA A CA 1
ATOM 906 C C . ALA A 1 105 ? -7.57 -19.234 -1.537 1 89.31 105 ALA A C 1
ATOM 908 O O . ALA A 1 105 ? -7.918 -20.141 -0.774 1 89.31 105 ALA A O 1
ATOM 909 N N . ILE A 1 106 ? -6.422 -19.047 -1.892 1 91.81 106 ILE A N 1
ATOM 910 C CA . ILE A 1 106 ? -5.32 -19.766 -1.262 1 91.81 106 ILE A CA 1
ATOM 911 C C . ILE A 1 106 ? -4.762 -18.938 -0.104 1 91.81 106 ILE A C 1
ATOM 913 O O . ILE A 1 106 ? -4.504 -19.469 0.978 1 91.81 106 ILE A O 1
ATOM 917 N N . ARG A 1 107 ? -4.641 -17.641 -0.323 1 93 107 ARG A N 1
ATOM 918 C CA . ARG A 1 107 ? -4.129 -16.703 0.667 1 93 107 ARG A CA 1
ATOM 919 C C . ARG A 1 107 ? -4.746 -15.32 0.475 1 93 107 ARG A C 1
ATOM 921 O O . ARG A 1 107 ? -4.848 -14.828 -0.652 1 93 107 ARG A O 1
ATOM 928 N N . ILE A 1 108 ? -5.168 -14.781 1.593 1 90.56 108 ILE A N 1
ATOM 929 C CA . ILE A 1 108 ? -5.734 -13.438 1.562 1 90.56 108 ILE A CA 1
ATOM 930 C C . ILE A 1 108 ? -5.086 -12.578 2.646 1 90.56 108 ILE A C 1
ATOM 932 O O . ILE A 1 108 ? -5.293 -12.812 3.84 1 90.56 108 ILE A O 1
ATOM 936 N N . GLU A 1 109 ? -4.324 -11.664 2.252 1 92.62 109 GLU A N 1
ATOM 937 C CA . GLU A 1 109 ? -3.703 -10.758 3.211 1 92.62 109 GLU A CA 1
ATOM 938 C C . GLU A 1 109 ? -4.348 -9.375 3.158 1 92.62 109 GLU A C 1
ATOM 940 O O . GLU A 1 109 ? -4.176 -8.57 4.078 1 92.62 109 GLU A O 1
ATOM 945 N N . ARG A 1 110 ? -5.047 -9.086 2.074 1 91 110 ARG A N 1
ATOM 946 C CA . ARG A 1 110 ? -5.719 -7.809 1.871 1 91 110 ARG A CA 1
ATOM 947 C C . ARG A 1 110 ? -7.207 -7.914 2.182 1 91 110 ARG A C 1
ATOM 949 O O . ARG A 1 110 ? -8.047 -7.566 1.349 1 91 110 ARG A O 1
ATOM 956 N N . TYR A 1 111 ? -7.535 -8.219 3.357 1 84.44 111 TYR A N 1
ATOM 957 C CA . TYR A 1 111 ? -8.898 -8.547 3.738 1 84.44 111 TYR A CA 1
ATOM 958 C C . TYR A 1 111 ? -9.68 -7.289 4.113 1 84.44 111 TYR A C 1
ATOM 960 O O . TYR A 1 111 ? -10.906 -7.328 4.25 1 84.44 111 TYR A O 1
ATOM 968 N N . TYR A 1 112 ? -9.102 -6.215 4.176 1 86.88 112 TYR A N 1
ATOM 969 C CA . TYR A 1 112 ? -9.734 -4.98 4.621 1 86.88 112 TYR A CA 1
ATOM 970 C C . TYR A 1 112 ? -10.57 -4.363 3.504 1 86.88 112 TYR A C 1
ATOM 972 O O . TYR A 1 112 ? -10.289 -4.574 2.32 1 86.88 112 TYR A O 1
ATOM 980 N N . SER A 1 113 ? -11.539 -3.576 3.902 1 88.06 113 SER A N 1
ATOM 981 C CA . SER A 1 113 ? -12.5 -2.98 2.984 1 88.06 113 SER A CA 1
ATOM 982 C C . SER A 1 113 ? -12.062 -1.585 2.553 1 88.06 113 SER A C 1
ATOM 984 O O . SER A 1 113 ? -12.609 -1.021 1.603 1 88.06 113 SER A O 1
ATOM 986 N N . GLY A 1 114 ? -11.188 -1.09 3.248 1 93 114 GLY A N 1
ATOM 987 C CA . GLY A 1 114 ? -10.711 0.251 2.951 1 93 114 GLY A CA 1
ATOM 988 C C . GLY A 1 114 ? -9.719 0.772 3.971 1 93 114 GLY A C 1
ATOM 989 O O . GLY A 1 114 ? -9.156 -0.001 4.75 1 93 114 GLY A O 1
ATOM 990 N N . TYR A 1 115 ? -9.5 2.09 3.854 1 94.31 115 TYR A N 1
ATOM 991 C CA . TYR A 1 115 ? -8.523 2.754 4.715 1 94.31 115 TYR A CA 1
ATOM 992 C C . TYR A 1 115 ? -9.172 3.9 5.484 1 94.31 115 TYR A C 1
ATOM 994 O O . TYR A 1 115 ? -10.023 4.617 4.945 1 94.31 115 TYR A O 1
ATOM 1002 N N . ARG A 1 116 ? -8.695 4.059 6.672 1 93.94 116 ARG A N 1
ATOM 1003 C CA . ARG A 1 116 ? -9.047 5.234 7.469 1 93.94 116 ARG A CA 1
ATOM 1004 C C . ARG A 1 116 ? -7.84 5.738 8.25 1 93.94 116 ARG A C 1
ATOM 1006 O O . ARG A 1 116 ? -7.07 4.945 8.797 1 93.94 116 ARG A O 1
ATOM 1013 N N . ARG A 1 117 ? -7.75 7.055 8.211 1 94.94 117 ARG A N 1
ATOM 1014 C CA . ARG A 1 117 ? -6.645 7.656 8.945 1 94.94 117 ARG A CA 1
ATOM 1015 C C . ARG A 1 117 ? -7.008 9.055 9.438 1 94.94 117 ARG A C 1
ATOM 1017 O O . ARG A 1 117 ? -7.598 9.844 8.695 1 94.94 117 ARG A O 1
ATOM 1024 N N . VAL A 1 118 ? -6.723 9.32 10.688 1 94.5 118 VAL A N 1
ATOM 1025 C CA . VAL A 1 118 ? -6.824 10.648 11.266 1 94.5 118 VAL A CA 1
ATOM 1026 C C . VAL A 1 118 ? -5.434 11.164 11.641 1 94.5 118 VAL A C 1
ATOM 1028 O O . VAL A 1 118 ? -4.703 10.5 12.383 1 94.5 118 VAL A O 1
ATOM 1031 N N . ILE A 1 119 ? -5.125 12.336 11.117 1 94.44 119 ILE A N 1
ATOM 1032 C CA . ILE A 1 119 ? -3.807 12.906 11.375 1 94.44 119 ILE A CA 1
ATOM 1033 C C . ILE A 1 119 ? -3.961 14.273 12.031 1 94.44 119 ILE A C 1
ATOM 1035 O O . ILE A 1 119 ? -4.43 15.227 11.398 1 94.44 119 ILE A O 1
ATOM 1039 N N . ARG A 1 120 ? -3.547 14.359 13.211 1 95.5 120 ARG A N 1
ATOM 1040 C CA . ARG A 1 120 ? -3.514 15.648 13.898 1 95.5 120 ARG A CA 1
ATOM 1041 C C . ARG A 1 120 ? -2.23 16.406 13.578 1 95.5 120 ARG A C 1
ATOM 1043 O O . ARG A 1 120 ? -1.135 15.852 13.68 1 95.5 120 ARG A O 1
ATOM 1050 N N . LEU A 1 121 ? -2.418 17.609 13.242 1 96.31 121 LEU A N 1
ATOM 1051 C CA . LEU A 1 121 ? -1.277 18.453 12.867 1 96.31 121 LEU A CA 1
ATOM 1052 C C . LEU A 1 121 ? -0.804 19.281 14.055 1 96.31 121 LEU A C 1
ATOM 1054 O O . LEU A 1 121 ? -1.613 19.703 14.891 1 96.31 121 LEU A O 1
ATOM 1058 N N . PRO A 1 122 ? 0.489 19.562 14.07 1 94.94 122 PRO A N 1
ATOM 1059 C CA . PRO A 1 122 ? 1.038 20.266 15.234 1 94.94 122 PRO A CA 1
ATOM 1060 C C . PRO A 1 122 ? 0.699 21.75 15.234 1 94.94 122 PRO A C 1
ATOM 1062 O O . PRO A 1 122 ? 0.851 22.422 16.25 1 94.94 122 PRO A O 1
ATOM 1065 N N . GLU A 1 123 ? 0.341 22.312 14.078 1 94.75 123 GLU A N 1
ATOM 1066 C CA . GLU A 1 123 ? -0.036 23.719 13.945 1 94.75 123 GLU A CA 1
ATOM 1067 C C . GLU A 1 123 ? -1.263 23.891 13.055 1 94.75 123 GLU A C 1
ATOM 1069 O O . GLU A 1 123 ? -1.593 22.984 12.273 1 94.75 123 GLU A O 1
ATOM 1074 N N . GLU A 1 124 ? -1.802 25.062 13.211 1 97.06 124 GLU A N 1
ATOM 1075 C CA . GLU A 1 124 ? -2.977 25.359 12.398 1 97.06 124 GLU A CA 1
ATOM 1076 C C . GLU A 1 124 ? -2.6 25.547 10.93 1 97.06 124 GLU A C 1
ATOM 1078 O O . GLU A 1 124 ? -1.509 26.031 10.625 1 97.06 124 GLU A O 1
ATOM 1083 N N . VAL A 1 125 ? -3.627 25.203 10.117 1 97.62 125 VAL A N 1
ATOM 1084 C CA . VAL A 1 125 ? -3.395 25.281 8.68 1 97.62 125 VAL A CA 1
ATOM 1085 C C . VAL A 1 125 ? -4.555 26.016 8.008 1 97.62 125 VAL A C 1
ATOM 1087 O O . VAL A 1 125 ? -5.488 26.453 8.68 1 97.62 125 VAL A O 1
ATOM 1090 N N . ILE A 1 126 ? -4.344 26.266 6.676 1 97.44 126 ILE A N 1
ATOM 1091 C CA . ILE A 1 126 ? -5.383 26.859 5.855 1 97.44 126 ILE A CA 1
ATOM 1092 C C . ILE A 1 126 ? -6.059 25.797 5 1 97.44 126 ILE A C 1
ATOM 1094 O O . ILE A 1 126 ? -5.59 25.484 3.906 1 97.44 126 ILE A O 1
ATOM 1098 N N . PRO A 1 127 ? -7.125 25.266 5.5 1 97.25 127 PRO A N 1
ATOM 1099 C CA . PRO A 1 127 ? -7.75 24.109 4.855 1 97.25 127 PRO A CA 1
ATOM 1100 C C . PRO A 1 127 ? -8.141 24.375 3.402 1 97.25 127 PRO A C 1
ATOM 1102 O O . PRO A 1 127 ? -7.965 23.516 2.541 1 97.25 127 PRO A O 1
ATOM 1105 N N . GLU A 1 128 ? -8.617 25.531 3.041 1 96.5 128 GLU A N 1
ATOM 1106 C CA . GLU A 1 128 ? -9.141 25.859 1.721 1 96.5 128 GLU A CA 1
ATOM 1107 C C . GLU A 1 128 ? -8.039 25.844 0.668 1 96.5 128 GLU A C 1
ATOM 1109 O O . GLU A 1 128 ? -8.32 25.812 -0.532 1 96.5 128 GLU A O 1
ATOM 1114 N N . LYS A 1 129 ? -6.836 25.891 1.08 1 96.94 129 LYS A N 1
ATOM 1115 C CA . LYS A 1 129 ? -5.723 25.969 0.138 1 96.94 129 LYS A CA 1
ATOM 1116 C C . LYS A 1 129 ? -5.016 24.625 0.02 1 96.94 129 LYS A C 1
ATOM 1118 O O . LYS A 1 129 ? -3.98 24.516 -0.642 1 96.94 129 LYS A O 1
ATOM 1123 N N . ALA A 1 130 ? -5.559 23.672 0.681 1 97.12 130 ALA A N 1
ATOM 1124 C CA . ALA A 1 130 ? -4.957 22.344 0.608 1 97.12 130 ALA A CA 1
ATOM 1125 C C . ALA A 1 130 ? -5.035 21.781 -0.809 1 97.12 130 ALA A C 1
ATOM 1127 O O . ALA A 1 130 ? -6.031 21.984 -1.508 1 97.12 130 ALA A O 1
ATOM 1128 N N . LYS A 1 131 ? -3.936 21.109 -1.19 1 97.69 131 LYS A N 1
ATOM 1129 C CA . LYS A 1 131 ? -3.869 20.406 -2.473 1 97.69 131 LYS A CA 1
ATOM 1130 C C . LYS A 1 131 ? -3.535 18.938 -2.281 1 97.69 131 LYS A C 1
ATOM 1132 O O . LYS A 1 131 ? -2.785 18.578 -1.373 1 97.69 131 LYS A O 1
ATOM 1137 N N . ALA A 1 132 ? -4.117 18.156 -3.182 1 97.12 132 ALA A N 1
ATOM 1138 C CA . ALA A 1 132 ? -3.861 16.719 -3.072 1 97.12 132 ALA A CA 1
ATOM 1139 C C . ALA A 1 132 ? -3.656 16.094 -4.449 1 97.12 132 ALA A C 1
ATOM 1141 O O . ALA A 1 132 ? -4.27 16.516 -5.43 1 97.12 132 ALA A O 1
ATOM 1142 N N . ARG A 1 133 ? -2.797 15.156 -4.523 1 97.12 133 ARG A N 1
ATOM 1143 C CA . ARG A 1 133 ? -2.537 14.344 -5.711 1 97.12 133 ARG A CA 1
ATOM 1144 C C . ARG A 1 133 ? -2.465 12.859 -5.355 1 97.12 133 ARG A C 1
ATOM 1146 O O . ARG A 1 133 ? -2.029 12.5 -4.258 1 97.12 133 ARG A O 1
ATOM 1153 N N . TYR A 1 134 ? -2.914 12.078 -6.215 1 95.69 134 TYR A N 1
ATOM 1154 C CA . TYR A 1 134 ? -2.91 10.633 -6.016 1 95.69 134 TYR A CA 1
ATOM 1155 C C . TYR A 1 134 ? -2.252 9.914 -7.191 1 95.69 134 TYR A C 1
ATOM 1157 O O . TYR A 1 134 ? -2.732 10 -8.32 1 95.69 134 TYR A O 1
ATOM 1165 N N . ASN A 1 135 ? -1.099 9.211 -6.895 1 94.31 135 ASN A N 1
ATOM 1166 C CA . ASN A 1 135 ? -0.336 8.516 -7.926 1 94.31 135 ASN A CA 1
ATOM 1167 C C . ASN A 1 135 ? 0.217 7.191 -7.414 1 94.31 135 ASN A C 1
ATOM 1169 O O . ASN A 1 135 ? 0.778 7.129 -6.316 1 94.31 135 ASN A O 1
ATOM 1173 N N . ASN A 1 136 ? -0.02 6.145 -8.156 1 95 136 ASN A N 1
ATOM 1174 C CA . ASN A 1 136 ? 0.546 4.828 -7.867 1 95 136 ASN A CA 1
ATOM 1175 C C . ASN A 1 136 ? 0.232 4.387 -6.441 1 95 136 ASN A C 1
ATOM 1177 O O . ASN A 1 136 ? 1.115 3.908 -5.727 1 95 136 ASN A O 1
ATOM 1181 N N . GLY A 1 137 ? -0.957 4.648 -6.062 1 96.69 137 GLY A N 1
ATOM 1182 C CA . GLY A 1 137 ? -1.427 4.156 -4.781 1 96.69 137 GLY A CA 1
ATOM 1183 C C . GLY A 1 137 ? -0.97 5.008 -3.609 1 96.69 137 GLY A C 1
ATOM 1184 O O . GLY A 1 137 ? -1.062 4.586 -2.455 1 96.69 137 GLY A O 1
ATOM 1185 N N . VAL A 1 138 ? -0.42 6.211 -3.906 1 96.88 138 VAL A N 1
ATOM 1186 C CA . VAL A 1 138 ? 0.035 7.102 -2.842 1 96.88 138 VAL A CA 1
ATOM 1187 C C . VAL A 1 138 ? -0.676 8.445 -2.955 1 96.88 138 VAL A C 1
ATOM 1189 O O . VAL A 1 138 ? -0.677 9.07 -4.02 1 96.88 138 VAL A O 1
ATOM 1192 N N . LEU A 1 139 ? -1.272 8.883 -1.869 1 97.5 139 LEU A N 1
ATOM 1193 C CA . LEU A 1 139 ? -1.904 10.188 -1.757 1 97.5 139 LEU A CA 1
ATOM 1194 C C . LEU A 1 139 ? -0.938 11.211 -1.164 1 97.5 139 LEU A C 1
ATOM 1196 O O . LEU A 1 139 ? -0.364 10.984 -0.097 1 97.5 139 LEU A O 1
ATOM 1200 N N . GLU A 1 140 ? -0.744 12.234 -1.879 1 96.56 140 GLU A N 1
ATOM 1201 C CA . GLU A 1 140 ? 0.075 13.336 -1.379 1 96.56 140 GLU A CA 1
ATOM 1202 C C . GLU A 1 140 ? -0.771 14.578 -1.117 1 96.56 140 GLU A C 1
ATOM 1204 O O . GLU A 1 140 ? -1.514 15.023 -1.992 1 96.56 140 GLU A O 1
ATOM 1209 N N . ILE A 1 141 ? -0.62 15.141 0.046 1 97.56 141 ILE A N 1
ATOM 1210 C CA . ILE A 1 141 ? -1.391 16.312 0.45 1 97.56 141 ILE A CA 1
ATOM 1211 C C . ILE A 1 141 ? -0.442 17.438 0.867 1 97.56 141 ILE A C 1
ATOM 1213 O O . ILE A 1 141 ? 0.485 17.203 1.649 1 97.56 141 ILE A O 1
ATOM 1217 N N . GLU A 1 142 ? -0.655 18.547 0.34 1 97.31 142 GLU A N 1
ATOM 1218 C CA . GLU A 1 142 ? 0.048 19.766 0.746 1 97.31 142 GLU A CA 1
ATOM 1219 C C . GLU A 1 142 ? -0.905 20.766 1.396 1 97.31 142 GLU A C 1
ATOM 1221 O O . GLU A 1 142 ? -1.92 21.141 0.803 1 97.31 142 GLU A O 1
ATOM 1226 N N . ILE A 1 143 ? -0.485 21.234 2.568 1 97.75 143 ILE A N 1
ATOM 1227 C CA . ILE A 1 143 ? -1.376 22.109 3.316 1 97.75 143 ILE A CA 1
ATOM 1228 C C . ILE A 1 143 ? -0.591 23.297 3.854 1 97.75 143 ILE A C 1
ATOM 1230 O O . ILE A 1 143 ? 0.26 23.156 4.73 1 97.75 143 ILE A O 1
ATOM 1234 N N . PRO A 1 144 ? -0.952 24.469 3.391 1 97.75 144 PRO A N 1
ATOM 1235 C CA . PRO A 1 144 ? -0.274 25.656 3.916 1 97.75 144 PRO A CA 1
ATOM 1236 C C . PRO A 1 144 ? -0.585 25.906 5.387 1 97.75 144 PRO A C 1
ATOM 1238 O O . PRO A 1 144 ? -1.721 25.703 5.828 1 97.75 144 PRO A O 1
ATOM 1241 N N . LYS A 1 145 ? 0.431 26.328 6.035 1 96.75 145 LYS A N 1
ATOM 1242 C CA . LYS A 1 145 ? 0.258 26.703 7.438 1 96.75 145 LYS A CA 1
ATOM 1243 C C . LYS A 1 145 ? -0.413 28.062 7.57 1 96.75 145 LYS A C 1
ATOM 1245 O O . LYS A 1 145 ? -0.192 28.953 6.746 1 96.75 145 LYS A O 1
ATOM 1250 N N . LYS A 1 146 ? -1.155 28.219 8.578 1 96.06 146 LYS A N 1
ATOM 1251 C CA . LYS A 1 146 ? -1.779 29.5 8.844 1 96.06 146 LYS A CA 1
ATOM 1252 C C . LYS A 1 146 ? -0.732 30.562 9.188 1 96.06 146 LYS A C 1
ATOM 1254 O O . LYS A 1 146 ? -0.846 31.719 8.773 1 96.06 146 LYS A O 1
ATOM 1259 N N . ASN A 1 147 ? 0.326 30.141 9.984 1 91.62 147 ASN A N 1
ATOM 1260 C CA . ASN A 1 147 ? 1.434 31 10.375 1 91.62 147 ASN A CA 1
ATOM 1261 C C . ASN A 1 147 ? 2.775 30.438 9.922 1 91.62 147 ASN A C 1
ATOM 1263 O O . ASN A 1 147 ? 3.486 29.812 10.719 1 91.62 147 ASN A O 1
ATOM 1267 N N . PRO A 1 148 ? 3.066 30.703 8.656 1 84.69 148 PRO A N 1
ATOM 1268 C CA . PRO A 1 148 ? 4.309 30.125 8.141 1 84.69 148 PRO A CA 1
ATOM 1269 C C . PRO A 1 148 ? 5.555 30.688 8.812 1 84.69 148 PRO A C 1
ATOM 1271 O O . PRO A 1 148 ? 5.586 31.875 9.156 1 84.69 148 PRO A O 1
ATOM 1274 N N . LYS A 1 149 ? 6.336 29.75 9.344 1 69.5 149 LYS A N 1
ATOM 1275 C CA . LYS A 1 149 ? 7.613 30.203 9.891 1 69.5 149 LYS A CA 1
ATOM 1276 C C . LYS A 1 149 ? 8.516 30.75 8.781 1 69.5 149 LYS A C 1
ATOM 1278 O O . LYS A 1 149 ? 8.5 30.25 7.66 1 69.5 149 LYS A O 1
ATOM 1283 N N . LYS A 1 150 ? 8.844 31.938 8.828 1 57.84 150 LYS A N 1
ATOM 1284 C CA . LYS A 1 150 ? 9.797 32.562 7.922 1 57.84 150 LYS A CA 1
ATOM 1285 C C . LYS A 1 150 ? 11.055 31.719 7.777 1 57.84 150 LYS A C 1
ATOM 1287 O O . LYS A 1 150 ? 11.516 31.109 8.75 1 57.84 150 LYS A O 1
ATOM 1292 N N . PRO A 1 151 ? 11.375 31.172 6.648 1 52.22 151 PRO A N 1
ATOM 1293 C CA . PRO A 1 151 ? 12.688 30.531 6.512 1 52.22 151 PRO A CA 1
ATOM 1294 C C . PRO A 1 151 ? 13.773 31.203 7.348 1 52.22 151 PRO A C 1
ATOM 1296 O O . PRO A 1 151 ? 13.734 32.406 7.543 1 52.22 151 PRO A O 1
ATOM 1299 N N . GLU A 1 152 ? 14.281 30.547 8.367 1 45.62 152 GLU A N 1
ATOM 1300 C CA . GLU A 1 152 ? 15.453 31.203 8.953 1 45.62 152 GLU A CA 1
ATOM 1301 C C . GLU A 1 152 ? 16.438 31.625 7.871 1 45.62 152 GLU 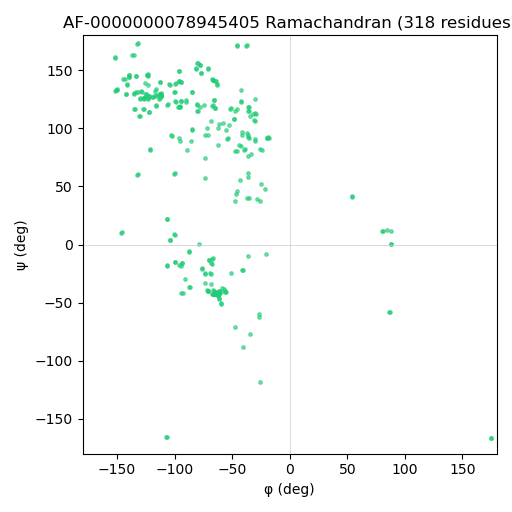A C 1
ATOM 1303 O O . GLU A 1 152 ? 17.188 30.797 7.336 1 45.62 152 GLU A O 1
ATOM 1308 N N . GLY A 1 153 ? 16.203 32.062 6.773 1 38.41 153 GLY A N 1
ATOM 1309 C CA . GLY A 1 153 ? 17.281 32.531 5.934 1 38.41 153 GLY A CA 1
ATOM 1310 C C . GLY A 1 153 ? 18.406 33.188 6.719 1 38.41 153 GLY A C 1
ATOM 1311 O O . GLY A 1 153 ? 19.578 32.875 6.488 1 38.41 153 GLY A O 1
ATOM 1312 N N . GLU A 1 154 ? 18.234 34.406 7.172 1 36.22 154 GLU A N 1
ATOM 1313 C CA . GLU A 1 154 ? 19.312 35.375 7.121 1 36.22 154 GLU A CA 1
ATOM 1314 C C . GLU A 1 154 ? 20.375 35.062 8.18 1 36.22 154 GLU A C 1
ATOM 1316 O O . GLU A 1 154 ? 20.156 35.312 9.367 1 36.22 154 GLU A O 1
ATOM 1321 N N . GLY A 1 155 ? 20.891 33.875 8.094 1 36.25 155 GLY A N 1
ATOM 1322 C CA . GLY A 1 155 ? 22.234 33.875 8.656 1 36.25 155 GLY A CA 1
ATOM 1323 C C . GLY A 1 155 ? 23.047 35.094 8.258 1 36.25 155 GLY A C 1
ATOM 1324 O O . GLY A 1 155 ? 22.688 35.812 7.309 1 36.25 155 GLY A O 1
ATOM 1325 N N . PHE A 1 156 ? 23.688 35.688 9.25 1 35.97 156 PHE A N 1
ATOM 1326 C CA . PHE A 1 156 ? 24.766 36.656 9.125 1 35.97 156 PHE A CA 1
ATOM 1327 C C . PHE A 1 156 ? 25.922 36.062 8.336 1 35.97 156 PHE A C 1
ATOM 1329 O O . PHE A 1 156 ? 26.234 34.875 8.469 1 35.97 156 PHE A O 1
ATOM 1336 N N . GLU A 1 157 ? 26.047 36.469 7.129 1 33.78 157 GLU A N 1
ATOM 1337 C CA . GLU A 1 157 ? 27.266 36.344 6.355 1 33.78 157 GLU A CA 1
ATOM 1338 C C . GLU A 1 157 ? 28.5 36.469 7.242 1 33.78 157 GLU A C 1
ATOM 1340 O O . GLU A 1 157 ? 28.688 37.5 7.898 1 33.78 157 GLU A O 1
ATOM 1345 N N . VAL A 1 158 ? 28.859 35.438 7.973 1 32.03 158 VAL A N 1
ATOM 1346 C CA . VAL A 1 158 ? 30.219 35.656 8.453 1 32.03 158 VAL A CA 1
ATOM 1347 C C . VAL A 1 158 ? 31.203 35.594 7.281 1 32.03 158 VAL A C 1
ATOM 1349 O O . VAL A 1 158 ? 31.188 34.656 6.5 1 32.03 158 VAL A O 1
ATOM 1352 N N . LYS A 1 159 ? 31.703 36.781 6.891 1 31.16 159 LYS A N 1
ATOM 1353 C CA . LYS A 1 159 ? 32.844 36.969 5.988 1 31.16 159 LYS A CA 1
ATOM 1354 C C . LYS A 1 159 ? 34 36.062 6.348 1 31.16 159 LYS A C 1
ATOM 1356 O O . LYS A 1 159 ? 34.469 36.062 7.484 1 31.16 159 LYS A O 1
ATOM 1361 N N . ILE A 1 160 ? 33.906 34.875 5.934 1 26.44 160 ILE A N 1
ATOM 1362 C CA . ILE A 1 160 ? 35.219 34.25 6.094 1 26.44 160 ILE A CA 1
ATOM 1363 C C . ILE A 1 160 ? 36.25 35 5.238 1 26.44 160 ILE A C 1
ATOM 1365 O O . ILE A 1 160 ? 36.125 35.062 4.016 1 26.44 160 ILE A O 1
ATOM 1369 N N . GLU A 1 161 ? 37.031 35.781 5.891 1 24.66 161 GLU A N 1
ATOM 1370 C CA . GLU A 1 161 ? 38.375 36.156 5.492 1 24.66 161 GLU A CA 1
ATOM 1371 C C . GLU A 1 161 ? 39.281 34.938 5.285 1 24.66 161 GLU A C 1
ATOM 1373 O O . GLU A 1 161 ? 39.125 33.938 5.988 1 24.66 161 GLU A O 1
ATOM 1378 N N . MET B 1 1 ? 40.688 -22.859 29.672 1 26.8 1 MET B N 1
ATOM 1379 C CA . MET B 1 1 ? 39.469 -23.375 29.109 1 26.8 1 MET B CA 1
ATOM 1380 C C . MET B 1 1 ? 38.438 -22.266 28.922 1 26.8 1 MET B C 1
ATOM 1382 O O . MET B 1 1 ? 38 -21.656 29.906 1 26.8 1 MET B O 1
ATOM 1386 N N . VAL B 1 2 ? 38.656 -21.391 27.984 1 33.41 2 VAL B N 1
ATOM 1387 C CA . VAL B 1 2 ? 37.844 -20.203 27.719 1 33.41 2 VAL B CA 1
ATOM 1388 C C . VAL B 1 2 ? 36.406 -20.609 27.531 1 33.41 2 VAL B C 1
ATOM 1390 O O . VAL B 1 2 ? 36.094 -21.469 26.719 1 33.41 2 VAL B O 1
ATOM 1393 N N . TRP B 1 3 ? 35.5 -20.672 28.578 1 33.88 3 TRP B N 1
ATOM 1394 C CA . TRP B 1 3 ? 34.062 -20.906 28.531 1 33.88 3 TRP B CA 1
ATOM 1395 C C . TRP B 1 3 ? 33.469 -20.219 27.312 1 33.88 3 TRP B C 1
ATOM 1397 O O . TRP B 1 3 ? 33.812 -19.094 26.969 1 33.88 3 TRP B O 1
ATOM 1407 N N . ARG B 1 4 ? 33.312 -21.016 26.219 1 35.34 4 ARG B N 1
ATOM 1408 C CA . ARG B 1 4 ? 32.531 -20.578 25.078 1 35.34 4 ARG B CA 1
ATOM 1409 C C . ARG B 1 4 ? 31.281 -19.797 25.531 1 35.34 4 ARG B C 1
ATOM 1411 O O . ARG B 1 4 ? 30.516 -20.281 26.359 1 35.34 4 ARG B O 1
ATOM 1418 N N . ARG B 1 5 ? 31.406 -18.531 25.828 1 38.62 5 ARG B N 1
ATOM 1419 C CA . ARG B 1 5 ? 30.297 -17.609 26.031 1 38.62 5 ARG B CA 1
ATOM 1420 C C . ARG B 1 5 ? 29.016 -18.156 25.391 1 38.62 5 ARG B C 1
ATOM 1422 O O . ARG B 1 5 ? 29 -18.469 24.203 1 38.62 5 ARG B O 1
ATOM 1429 N N . ASP B 1 6 ? 28.078 -18.922 25.984 1 41.56 6 ASP B N 1
ATOM 1430 C CA . ASP B 1 6 ? 26.734 -19.453 25.781 1 41.56 6 ASP B CA 1
ATOM 1431 C C . ASP B 1 6 ? 25.938 -18.562 24.828 1 41.56 6 ASP B C 1
ATOM 1433 O O . ASP B 1 6 ? 25.75 -17.375 25.078 1 41.56 6 ASP B O 1
ATOM 1437 N N . ARG B 1 7 ? 26.109 -18.703 23.5 1 45.16 7 ARG B N 1
ATOM 1438 C CA . ARG B 1 7 ? 25.453 -17.984 22.406 1 45.16 7 ARG B CA 1
ATOM 1439 C C . ARG B 1 7 ? 24 -17.688 22.734 1 45.16 7 ARG B C 1
ATOM 1441 O O . ARG B 1 7 ? 23.172 -18.609 22.766 1 45.16 7 ARG B O 1
ATOM 1448 N N . TYR B 1 8 ? 23.641 -16.984 23.688 1 48.28 8 TYR B N 1
ATOM 1449 C CA . TYR B 1 8 ? 22.297 -16.484 23.969 1 48.28 8 TYR B CA 1
ATOM 1450 C C . TYR B 1 8 ? 21.516 -16.25 22.688 1 48.28 8 TYR B C 1
ATOM 1452 O O . TYR B 1 8 ? 22 -15.555 21.781 1 48.28 8 TYR B O 1
ATOM 1460 N N . TRP B 1 9 ? 20.531 -17.125 22.391 1 59.47 9 TRP B N 1
ATOM 1461 C CA . TRP B 1 9 ? 19.547 -17.109 21.312 1 59.47 9 TRP B CA 1
ATOM 1462 C C . TRP B 1 9 ? 18.953 -15.719 21.141 1 59.47 9 TRP B C 1
ATOM 1464 O O . TRP B 1 9 ? 18.359 -15.164 22.062 1 59.47 9 TRP B O 1
ATOM 1474 N N . ASP B 1 10 ? 19.469 -14.852 20.453 1 67.44 10 ASP B N 1
ATOM 1475 C CA . ASP B 1 10 ? 18.984 -13.508 20.141 1 67.44 10 ASP B CA 1
ATOM 1476 C C . ASP B 1 10 ? 18.031 -13.539 18.953 1 67.44 10 ASP B C 1
ATOM 1478 O O . ASP B 1 10 ? 18.438 -13.859 17.828 1 67.44 10 ASP B O 1
ATOM 1482 N N . PRO B 1 11 ? 16.766 -13.523 19.266 1 73.69 11 PRO B N 1
ATOM 1483 C CA . PRO B 1 11 ? 15.789 -13.508 18.172 1 73.69 11 PRO B CA 1
ATOM 1484 C C . PRO B 1 11 ? 16.188 -12.578 17.031 1 73.69 11 PRO B C 1
ATOM 1486 O O . PRO B 1 11 ? 15.812 -12.82 15.875 1 73.69 11 PRO B O 1
ATOM 1489 N N . PHE B 1 12 ? 17.031 -11.648 17.344 1 72.62 12 PHE B N 1
ATOM 1490 C CA . PHE B 1 12 ? 17.531 -10.734 16.328 1 72.62 12 PHE B CA 1
ATOM 1491 C C . PHE B 1 12 ? 18.531 -11.43 15.406 1 72.62 12 PHE B C 1
ATOM 1493 O O . PHE B 1 12 ? 18.688 -11.039 14.25 1 72.62 12 PHE B O 1
ATOM 1500 N N . ASP B 1 13 ? 19.141 -12.414 15.867 1 74.06 13 ASP B N 1
ATOM 1501 C CA . ASP B 1 13 ? 20.078 -13.18 15.047 1 74.06 13 ASP B CA 1
ATOM 1502 C C . ASP B 1 13 ? 19.328 -14 13.992 1 74.06 13 ASP B C 1
ATOM 1504 O O . ASP B 1 13 ? 19.766 -14.086 12.844 1 74.06 13 ASP B O 1
ATOM 1508 N N . ILE B 1 14 ? 18.219 -14.539 14.438 1 71.44 14 ILE B N 1
ATOM 1509 C CA . ILE B 1 14 ? 17.406 -15.328 13.516 1 71.44 14 ILE B CA 1
ATOM 1510 C C . ILE B 1 14 ? 16.828 -14.414 12.438 1 71.44 14 ILE B C 1
ATOM 1512 O O . ILE B 1 14 ? 16.844 -14.758 11.25 1 71.44 14 ILE B O 1
ATOM 1516 N N . MET B 1 15 ? 16.375 -13.289 12.82 1 75.69 15 MET B N 1
ATOM 1517 C CA . MET B 1 15 ? 15.828 -12.328 11.867 1 75.69 15 MET B CA 1
ATOM 1518 C C . MET B 1 15 ? 16.891 -11.898 10.859 1 75.69 15 MET B C 1
ATOM 1520 O O . MET B 1 15 ? 16.594 -11.797 9.664 1 75.69 15 MET B O 1
ATOM 1524 N N . ARG B 1 16 ? 18.031 -11.719 11.312 1 74.19 16 ARG B N 1
ATOM 1525 C CA . ARG B 1 16 ? 19.141 -11.328 10.438 1 74.19 16 ARG B CA 1
ATOM 1526 C C . ARG B 1 16 ? 19.469 -12.445 9.453 1 74.19 16 ARG B C 1
ATOM 1528 O O . ARG B 1 16 ? 19.703 -12.188 8.266 1 74.19 16 ARG B O 1
ATOM 1535 N N . GLU B 1 17 ? 19.469 -13.578 9.953 1 74.94 17 GLU B N 1
ATOM 1536 C CA . GLU B 1 17 ? 19.766 -14.727 9.094 1 74.94 17 GLU B CA 1
ATOM 1537 C C . GLU B 1 17 ? 18.703 -14.891 8.016 1 74.94 17 GLU B C 1
ATOM 1539 O O . GLU B 1 17 ? 19.016 -15.164 6.859 1 74.94 17 GLU B O 1
ATOM 1544 N N . ILE B 1 18 ? 17.5 -14.734 8.438 1 73.75 18 ILE B N 1
ATOM 1545 C CA . ILE B 1 18 ? 16.406 -14.844 7.488 1 73.75 18 ILE B CA 1
ATOM 1546 C C . ILE B 1 18 ? 16.5 -13.734 6.441 1 73.75 18 ILE B C 1
ATOM 1548 O O . ILE B 1 18 ? 16.391 -14 5.242 1 73.75 18 ILE B O 1
ATOM 1552 N N . GLN B 1 19 ? 16.797 -12.602 6.836 1 75.06 19 GLN B N 1
ATOM 1553 C CA . GLN B 1 19 ? 16.953 -11.484 5.918 1 75.06 19 GLN B CA 1
ATOM 1554 C C . GLN B 1 19 ? 18.094 -11.742 4.934 1 75.06 19 GLN B C 1
ATOM 1556 O O . GLN B 1 19 ? 17.984 -11.438 3.744 1 75.06 19 GLN B O 1
ATOM 1561 N N . GLU B 1 20 ? 19.188 -12.258 5.445 1 74.25 20 GLU B N 1
ATOM 1562 C CA . GLU B 1 20 ? 20.344 -12.578 4.598 1 74.25 20 GLU B CA 1
ATOM 1563 C C . GLU B 1 20 ? 19.969 -13.617 3.547 1 74.25 20 GLU B C 1
ATOM 1565 O O . GLU B 1 20 ? 20.422 -13.547 2.404 1 74.25 20 GLU B O 1
ATOM 1570 N N . GLU B 1 21 ? 19.234 -14.539 3.963 1 74.44 21 GLU B N 1
ATOM 1571 C CA . GLU B 1 21 ? 18.781 -15.562 3.02 1 74.44 21 GLU B CA 1
ATOM 1572 C C . GLU B 1 21 ? 17.891 -14.961 1.931 1 74.44 21 GLU B C 1
ATOM 1574 O O . GLU B 1 21 ? 18.047 -15.281 0.751 1 74.44 21 GLU B O 1
ATOM 1579 N N . ILE B 1 22 ? 17.109 -14.148 2.344 1 75.44 22 ILE B N 1
ATOM 1580 C CA . ILE B 1 22 ? 16.234 -13.477 1.396 1 75.44 22 ILE B CA 1
ATOM 1581 C C . ILE B 1 22 ? 17.062 -12.617 0.444 1 75.44 22 ILE B C 1
ATOM 1583 O O . ILE B 1 22 ? 16.844 -12.641 -0.771 1 75.44 22 ILE B O 1
ATOM 1587 N N . ASP B 1 23 ? 18.047 -11.969 1.024 1 77.12 23 ASP B N 1
ATOM 1588 C CA . ASP B 1 23 ? 18.938 -11.164 0.208 1 77.12 23 ASP B CA 1
ATOM 1589 C C . ASP B 1 23 ? 19.672 -12.023 -0.814 1 77.12 23 ASP B C 1
ATOM 1591 O O . ASP B 1 23 ? 19.844 -11.625 -1.969 1 77.12 23 ASP B O 1
ATOM 1595 N N . ALA B 1 24 ? 20.094 -13.141 -0.318 1 76.75 24 ALA B N 1
ATOM 1596 C CA . ALA B 1 24 ? 20.812 -14.062 -1.189 1 76.75 24 ALA B CA 1
ATOM 1597 C C . ALA B 1 24 ? 19.922 -14.57 -2.318 1 76.75 24 ALA B C 1
ATOM 1599 O O . ALA B 1 24 ? 20.344 -14.641 -3.473 1 76.75 24 ALA B O 1
ATOM 1600 N N . ILE B 1 25 ? 18.812 -14.867 -2.037 1 76.94 25 ILE B N 1
ATOM 1601 C CA . ILE B 1 25 ? 17.844 -15.344 -3.029 1 76.94 25 ILE B CA 1
ATOM 1602 C C . ILE B 1 25 ? 17.609 -14.266 -4.078 1 76.94 25 ILE B C 1
ATOM 1604 O O . ILE B 1 25 ? 17.672 -14.531 -5.281 1 76.94 25 ILE B O 1
ATOM 1608 N N . PHE B 1 26 ? 17.406 -13.125 -3.68 1 83.06 26 PHE B N 1
ATOM 1609 C CA . PHE B 1 26 ? 17.125 -12.039 -4.605 1 83.06 26 PHE B CA 1
ATOM 1610 C C . PHE B 1 26 ? 18.359 -11.656 -5.402 1 83.06 26 PHE B C 1
ATOM 1612 O O . PHE B 1 26 ? 18.266 -11.32 -6.586 1 83.06 26 PHE B O 1
ATOM 1619 N N . ARG B 1 27 ? 19.484 -11.641 -4.77 1 74.38 27 ARG B N 1
ATOM 1620 C CA . ARG B 1 27 ? 20.719 -11.383 -5.488 1 74.38 27 ARG B CA 1
ATOM 1621 C C . ARG B 1 27 ? 20.953 -12.422 -6.582 1 74.38 27 ARG B C 1
ATOM 1623 O O . ARG B 1 27 ? 21.312 -12.07 -7.711 1 74.38 27 ARG B O 1
ATOM 1630 N N . ASP B 1 28 ? 20.859 -13.57 -6.215 1 72.38 28 ASP B N 1
ATOM 1631 C CA . ASP B 1 28 ? 21.125 -14.672 -7.133 1 72.38 28 ASP B CA 1
ATOM 1632 C C . ASP B 1 28 ? 20.062 -14.734 -8.227 1 72.38 28 ASP B C 1
ATOM 1634 O O . ASP B 1 28 ? 20.375 -14.984 -9.391 1 72.38 28 ASP B O 1
ATOM 1638 N N . PHE B 1 29 ? 18.922 -14.57 -7.855 1 69.25 29 PHE B N 1
ATOM 1639 C CA . PHE B 1 29 ? 17.812 -14.82 -8.766 1 69.25 29 PHE B CA 1
ATOM 1640 C C . PHE B 1 29 ? 17.5 -13.586 -9.602 1 69.25 29 PHE B C 1
ATOM 1642 O O . PHE B 1 29 ? 17.094 -13.703 -10.758 1 69.25 29 PHE B O 1
ATOM 1649 N N . MET B 1 30 ? 17.609 -12.531 -9.047 1 62.09 30 MET B N 1
ATOM 1650 C CA . MET B 1 30 ? 17.203 -11.336 -9.773 1 62.09 30 MET B CA 1
ATOM 1651 C C . MET B 1 30 ? 18.391 -10.688 -10.469 1 62.09 30 MET B C 1
ATOM 1653 O O . MET B 1 30 ? 18.219 -9.758 -11.258 1 62.09 30 MET B O 1
ATOM 1657 N N . ARG B 1 31 ? 19.75 -10.914 -10.164 1 54.97 31 ARG B N 1
ATOM 1658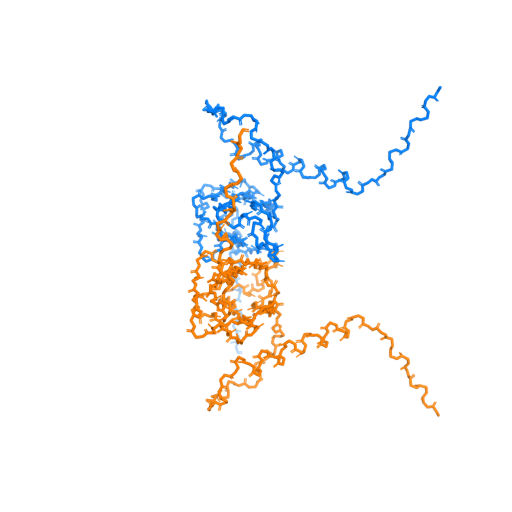 C CA . ARG B 1 31 ? 20.906 -10.406 -10.891 1 54.97 31 ARG B CA 1
ATOM 1659 C C . ARG B 1 31 ? 21.062 -11.094 -12.242 1 54.97 31 ARG B C 1
ATOM 1661 O O . ARG B 1 31 ? 21 -12.32 -12.328 1 54.97 31 ARG B O 1
ATOM 1668 N N . GLY B 1 32 ? 20.562 -10.586 -13.352 1 47.94 32 GLY B N 1
ATOM 1669 C CA . GLY B 1 32 ? 21.031 -11.094 -14.633 1 47.94 32 GLY B CA 1
ATOM 1670 C C . GLY B 1 32 ? 22.516 -11.398 -14.648 1 47.94 32 GLY B C 1
ATOM 1671 O O . GLY B 1 32 ? 23.219 -11.125 -13.68 1 47.94 32 GLY B O 1
ATOM 1672 N N . PRO B 1 33 ? 23.109 -12.102 -15.797 1 39.62 33 PRO B N 1
ATOM 1673 C CA . PRO B 1 33 ? 24.547 -12.336 -15.836 1 39.62 33 PRO B CA 1
ATOM 1674 C C . PRO B 1 33 ? 25.359 -11.125 -15.367 1 39.62 33 PRO B C 1
ATOM 1676 O O . PRO B 1 33 ? 24.906 -9.984 -15.516 1 39.62 33 PRO B O 1
ATOM 1679 N N . ARG B 1 34 ? 26.125 -11.43 -14.375 1 41.09 34 ARG B N 1
ATOM 1680 C CA . ARG B 1 34 ? 27.031 -10.352 -14 1 41.09 34 ARG B CA 1
ATOM 1681 C C . ARG B 1 34 ? 27.5 -9.578 -15.219 1 41.09 34 ARG B C 1
ATOM 1683 O O . ARG B 1 34 ? 28.516 -9.945 -15.836 1 41.09 34 ARG B O 1
ATOM 1690 N N . ILE B 1 35 ? 26.781 -9.281 -16.156 1 35.38 35 ILE B N 1
ATOM 1691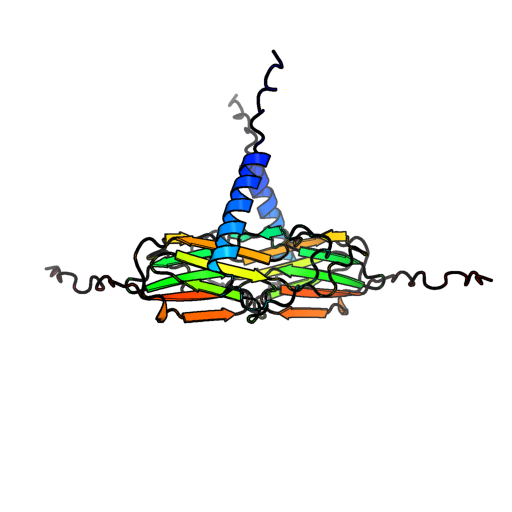 C CA . ILE B 1 35 ? 27.516 -8.445 -17.109 1 35.38 35 ILE B CA 1
ATOM 1692 C C . ILE B 1 35 ? 28.281 -7.359 -16.344 1 35.38 35 ILE B C 1
ATOM 1694 O O . ILE B 1 35 ? 27.938 -7.023 -15.211 1 35.38 35 ILE B O 1
ATOM 1698 N N . TRP B 1 36 ? 29.266 -6.535 -17.188 1 34.19 36 TRP B N 1
ATOM 1699 C CA . TRP B 1 36 ? 30.109 -5.465 -16.688 1 34.19 36 TRP B CA 1
ATOM 1700 C C . TRP B 1 36 ? 29.328 -4.504 -15.797 1 34.19 36 TRP B C 1
ATOM 1702 O O . TRP B 1 36 ? 28.578 -3.664 -16.297 1 34.19 36 TRP B O 1
ATOM 1712 N N . SER B 1 37 ? 28.625 -4.98 -15.055 1 35.56 37 SER B N 1
ATOM 1713 C CA . SER B 1 37 ? 28 -3.967 -14.211 1 35.56 37 SER B CA 1
ATOM 1714 C C . SER B 1 37 ? 29 -2.9 -13.789 1 35.56 37 SER B C 1
ATOM 1716 O O . SER B 1 37 ? 30.109 -3.221 -13.336 1 35.56 37 SER B O 1
ATOM 1718 N N . TYR B 1 38 ? 29.078 -1.832 -14.422 1 31.97 38 TYR B N 1
ATOM 1719 C CA . TYR B 1 38 ? 29.812 -0.66 -13.945 1 31.97 38 TYR B CA 1
ATOM 1720 C C . TYR B 1 38 ? 29.797 -0.605 -12.422 1 31.97 38 TYR B C 1
ATOM 1722 O O . TYR B 1 38 ? 28.812 -0.976 -11.781 1 31.97 38 TYR B O 1
ATOM 1730 N N . ARG B 1 39 ? 30.906 -0.76 -11.773 1 33.25 39 ARG B N 1
ATOM 1731 C CA . ARG B 1 39 ? 31.297 -0.507 -10.391 1 33.25 39 ARG B CA 1
ATOM 1732 C C . ARG B 1 39 ? 30.359 0.517 -9.75 1 33.25 39 ARG B C 1
ATOM 1734 O O . ARG B 1 39 ? 30.453 1.712 -10.039 1 33.25 39 ARG B O 1
ATOM 1741 N N . GLU B 1 40 ? 29.078 0.39 -9.859 1 36.56 40 GLU B N 1
ATOM 1742 C CA . GLU B 1 40 ? 28.594 1.416 -8.945 1 36.56 40 GLU B CA 1
ATOM 1743 C C . GLU B 1 40 ? 29.484 1.544 -7.719 1 36.56 40 GLU B C 1
ATOM 1745 O O . GLU B 1 40 ? 29.969 0.542 -7.191 1 36.56 40 GLU B O 1
ATOM 1750 N N . PRO B 1 41 ? 30.188 2.635 -7.457 1 34.84 41 PRO B N 1
ATOM 1751 C CA . PRO B 1 41 ? 31.156 2.811 -6.379 1 34.84 41 PRO B CA 1
ATOM 1752 C C . PRO B 1 41 ? 30.766 2.082 -5.098 1 34.84 41 PRO B C 1
ATOM 1754 O O . PRO B 1 41 ? 29.578 2.016 -4.762 1 34.84 41 PRO B O 1
ATOM 1757 N N . ARG B 1 42 ? 31.516 1.128 -4.594 1 36.72 42 ARG B N 1
ATOM 1758 C CA . ARG B 1 42 ? 31.547 0.415 -3.32 1 36.72 42 ARG B CA 1
ATOM 1759 C C . ARG B 1 42 ? 30.969 1.267 -2.199 1 36.72 42 ARG B C 1
ATOM 1761 O O . ARG B 1 42 ? 30.453 0.735 -1.215 1 36.72 42 ARG B O 1
ATOM 1768 N N . GLU B 1 43 ? 31.641 2.414 -2.023 1 35.25 43 GLU B N 1
ATOM 1769 C CA . GLU B 1 43 ? 31.578 3.174 -0.779 1 35.25 43 GLU B CA 1
ATOM 1770 C C . GLU B 1 43 ? 30.188 3.766 -0.571 1 35.25 43 GLU B C 1
ATOM 1772 O O . GLU B 1 43 ? 30.031 4.773 0.12 1 35.25 43 GLU B O 1
ATOM 1777 N N . SER B 1 44 ? 29.297 3.793 -1.531 1 38.28 44 SER B N 1
ATOM 1778 C CA . SER B 1 44 ? 28.141 4.477 -0.976 1 38.28 44 SER B CA 1
ATOM 1779 C C . SER B 1 44 ? 27.766 3.92 0.395 1 38.28 44 SER B C 1
ATOM 1781 O O . SER B 1 44 ? 27.828 2.707 0.616 1 38.28 44 SER B O 1
ATOM 1783 N N . ILE B 1 45 ? 27.953 4.527 1.445 1 36.59 45 ILE B N 1
ATOM 1784 C CA . ILE B 1 45 ? 27.406 4.262 2.773 1 36.59 45 ILE B CA 1
ATOM 1785 C C . ILE B 1 45 ? 26.172 3.375 2.66 1 36.59 45 ILE B C 1
ATOM 1787 O O . ILE B 1 45 ? 25.234 3.705 1.94 1 36.59 45 ILE B O 1
ATOM 1791 N N . ALA B 1 46 ? 26.25 2.127 2.732 1 41.72 46 ALA B N 1
ATOM 1792 C CA . ALA B 1 46 ? 25.297 1.022 2.818 1 41.72 46 ALA B CA 1
ATOM 1793 C C . ALA B 1 46 ? 24 1.461 3.51 1 41.72 46 ALA B C 1
ATOM 1795 O O . ALA B 1 46 ? 23.906 1.416 4.738 1 41.72 46 ALA B O 1
ATOM 1796 N N . ILE B 1 47 ? 23.531 2.648 3.252 1 45.31 47 ILE B N 1
ATOM 1797 C CA . ILE B 1 47 ? 22.234 2.781 3.902 1 45.31 47 ILE B CA 1
ATOM 1798 C C . ILE B 1 47 ? 21.5 1.446 3.859 1 45.31 47 ILE B C 1
ATOM 1800 O O . ILE B 1 47 ? 21.328 0.86 2.787 1 45.31 47 ILE B O 1
ATOM 1804 N N . SER B 1 48 ? 21.656 0.656 4.852 1 57.38 48 SER B N 1
ATOM 1805 C CA . SER B 1 48 ? 20.953 -0.599 5.07 1 57.38 48 SER B CA 1
ATOM 1806 C C . SER B 1 48 ? 19.562 -0.557 4.461 1 57.38 48 SER B C 1
ATOM 1808 O O . SER B 1 48 ? 18.734 0.282 4.836 1 57.38 48 SER B O 1
ATOM 1810 N N . GLU B 1 49 ? 19.484 -0.99 3.197 1 72 49 GLU B N 1
ATOM 1811 C CA . GLU B 1 49 ? 18.172 -1.108 2.584 1 72 49 GLU B CA 1
ATOM 1812 C C . GLU B 1 49 ? 17.219 -1.931 3.457 1 72 49 GLU B C 1
ATOM 1814 O O . GLU B 1 49 ? 17.609 -2.984 3.971 1 72 49 GLU B O 1
ATOM 1819 N N . SER B 1 50 ? 16.203 -1.286 3.896 1 83.94 50 SER B N 1
ATOM 1820 C CA . SER B 1 50 ? 15.141 -1.974 4.621 1 83.94 50 SER B CA 1
ATOM 1821 C C . SER B 1 50 ? 13.992 -2.355 3.688 1 83.94 50 SER B C 1
ATOM 1823 O O . SER B 1 50 ? 13.492 -1.518 2.938 1 83.94 50 SER B O 1
ATOM 1825 N N . TRP B 1 51 ? 13.758 -3.65 3.6 1 88.94 51 TRP B N 1
ATOM 1826 C CA . TRP B 1 51 ? 12.727 -4.16 2.705 1 88.94 51 TRP B CA 1
ATOM 1827 C C . TRP B 1 51 ? 11.445 -4.484 3.477 1 88.94 51 TRP B C 1
ATOM 1829 O O . TRP B 1 51 ? 11.5 -5.055 4.566 1 88.94 51 TRP B O 1
ATOM 1839 N N . ARG B 1 52 ? 10.375 -4.133 2.916 1 92.31 52 ARG B N 1
ATOM 1840 C CA . ARG B 1 52 ? 9.078 -4.492 3.488 1 92.31 52 ARG B CA 1
ATOM 1841 C C . ARG B 1 52 ? 8.438 -5.641 2.715 1 92.31 52 ARG B C 1
ATOM 1843 O O . ARG B 1 52 ? 8.516 -5.684 1.484 1 92.31 52 ARG B O 1
ATOM 1850 N N . GLU B 1 53 ? 7.863 -6.582 3.41 1 93.94 53 GLU B N 1
ATOM 1851 C CA . GLU B 1 53 ? 7.059 -7.613 2.758 1 93.94 53 GLU B CA 1
ATOM 1852 C C . GLU B 1 53 ? 5.66 -7.098 2.436 1 93.94 53 GLU B C 1
ATOM 1854 O O . GLU B 1 53 ? 4.871 -6.82 3.342 1 93.94 53 GLU B O 1
ATOM 1859 N N . PRO B 1 54 ? 5.324 -6.988 1.195 1 96.81 54 PRO B N 1
ATOM 1860 C CA . PRO B 1 54 ? 4.012 -6.434 0.86 1 96.81 54 PRO B CA 1
ATOM 1861 C C . PRO B 1 54 ? 2.879 -7.441 1.05 1 96.81 54 PRO B C 1
ATOM 1863 O O . PRO B 1 54 ? 3.109 -8.648 1.009 1 96.81 54 PRO B O 1
ATOM 1866 N N . PHE B 1 55 ? 1.695 -6.922 1.282 1 94.88 55 PHE B N 1
ATOM 1867 C CA . PHE B 1 55 ? 0.517 -7.781 1.345 1 94.88 55 PHE B CA 1
ATOM 1868 C C . PHE B 1 55 ? 0.217 -8.391 -0.02 1 94.88 55 PHE B C 1
ATOM 1870 O O . PHE B 1 55 ? 0.356 -7.719 -1.047 1 94.88 55 PHE B O 1
ATOM 1877 N N . ALA B 1 56 ? -0.201 -9.625 0.013 1 95.44 56 ALA B N 1
ATOM 1878 C CA . ALA B 1 56 ? -0.521 -10.328 -1.225 1 95.44 56 ALA B CA 1
ATOM 1879 C C . ALA B 1 56 ? -1.781 -11.18 -1.062 1 95.44 56 ALA B C 1
ATOM 1881 O O . ALA B 1 56 ? -2.062 -11.68 0.028 1 95.44 56 ALA B O 1
ATOM 1882 N N . ASP B 1 57 ? -2.502 -11.234 -2.162 1 93.94 57 ASP B N 1
ATOM 1883 C CA . ASP B 1 57 ? -3.576 -12.211 -2.309 1 93.94 57 ASP B CA 1
ATOM 1884 C C . ASP B 1 57 ? -3.234 -13.242 -3.379 1 93.94 57 ASP B C 1
ATOM 1886 O O . ASP B 1 57 ? -2.672 -12.906 -4.422 1 93.94 57 ASP B O 1
ATOM 1890 N N . ILE B 1 58 ? -3.561 -14.461 -3.127 1 95.38 58 ILE B N 1
ATOM 1891 C CA . ILE B 1 58 ? -3.375 -15.531 -4.102 1 95.38 58 ILE B CA 1
ATOM 1892 C C . ILE B 1 58 ? -4.695 -16.281 -4.309 1 95.38 58 ILE B C 1
ATOM 1894 O O . ILE B 1 58 ? -5.285 -16.781 -3.352 1 95.38 58 ILE B O 1
ATOM 1898 N N . PHE B 1 59 ? -5.07 -16.344 -5.535 1 93.31 59 PHE B N 1
ATOM 1899 C CA . PHE B 1 59 ? -6.297 -17.047 -5.895 1 93.31 59 PHE B CA 1
ATOM 1900 C C . PHE B 1 59 ? -6.02 -18.141 -6.926 1 93.31 59 PHE B C 1
ATOM 1902 O O . PHE B 1 59 ? -5.246 -17.922 -7.863 1 93.31 59 PHE B O 1
ATOM 1909 N N . ASP B 1 60 ? -6.633 -19.281 -6.734 1 93.62 60 ASP B N 1
ATOM 1910 C CA . ASP B 1 60 ? -6.66 -20.344 -7.719 1 93.62 60 ASP B CA 1
ATOM 1911 C C . ASP B 1 60 ? -7.941 -20.297 -8.547 1 93.62 60 ASP B C 1
ATOM 1913 O O . ASP B 1 60 ? -9.031 -20.547 -8.031 1 93.62 60 ASP B O 1
ATOM 1917 N N . ARG B 1 61 ? -7.781 -20.094 -9.852 1 91.31 61 ARG B N 1
ATOM 1918 C CA . ARG B 1 61 ? -8.938 -19.984 -10.727 1 91.31 61 ARG B CA 1
ATOM 1919 C C . ARG B 1 61 ? -9.094 -21.234 -11.586 1 91.31 61 ARG B C 1
ATOM 1921 O O . ARG B 1 61 ? -9.641 -21.188 -12.688 1 91.31 61 ARG B O 1
ATOM 1928 N N . GLY B 1 62 ? -8.547 -22.266 -11.156 1 91.44 62 GLY B N 1
ATOM 1929 C CA . GLY B 1 62 ? -8.633 -23.516 -11.875 1 91.44 62 GLY B CA 1
ATOM 1930 C C . GLY B 1 62 ? -7.559 -23.672 -12.938 1 91.44 62 GLY B C 1
ATOM 1931 O O . GLY B 1 62 ? -6.719 -24.578 -12.852 1 91.44 62 GLY B O 1
ATOM 1932 N N . ASP B 1 63 ? -7.559 -22.703 -13.859 1 94 63 ASP B N 1
ATOM 1933 C CA . ASP B 1 63 ? -6.609 -22.812 -14.961 1 94 63 ASP B CA 1
ATOM 1934 C C . ASP B 1 63 ? -5.387 -21.938 -14.719 1 94 63 ASP B C 1
ATOM 1936 O O . ASP B 1 63 ? -4.363 -22.078 -15.391 1 94 63 ASP B O 1
ATOM 1940 N N . LYS B 1 64 ? -5.57 -21.062 -13.781 1 96.19 64 LYS B N 1
ATOM 1941 C CA . LYS B 1 64 ? -4.484 -20.125 -13.523 1 96.19 64 LYS B CA 1
ATOM 1942 C C . LYS B 1 64 ? -4.492 -19.656 -12.07 1 96.19 64 LYS B C 1
ATOM 1944 O O . LYS B 1 64 ? -5.504 -19.797 -11.375 1 96.19 64 LYS B O 1
ATOM 1949 N N . PHE B 1 65 ? -3.33 -19.141 -11.672 1 95.69 65 PHE B N 1
ATOM 1950 C CA . PHE B 1 65 ? -3.264 -18.375 -10.43 1 95.69 65 PHE B CA 1
ATOM 1951 C C . PHE B 1 65 ? -3.369 -16.875 -10.711 1 95.69 65 PHE B C 1
ATOM 1953 O O . PHE B 1 65 ? -2.82 -16.391 -11.703 1 95.69 65 PHE B O 1
ATOM 1960 N N . VAL B 1 66 ? -4.082 -16.219 -9.844 1 95.69 66 VAL B N 1
ATOM 1961 C CA . VAL B 1 66 ? -4.105 -14.766 -9.844 1 95.69 66 VAL B CA 1
ATOM 1962 C C . VAL B 1 66 ? -3.51 -14.242 -8.539 1 95.69 66 VAL B C 1
ATOM 1964 O O . VAL B 1 66 ? -4 -14.562 -7.453 1 95.69 66 VAL B O 1
ATOM 1967 N N . ILE B 1 67 ? -2.475 -13.5 -8.672 1 96.38 67 ILE B N 1
ATOM 1968 C CA . ILE B 1 67 ? -1.766 -12.961 -7.516 1 96.38 67 ILE B CA 1
ATOM 1969 C C . ILE B 1 67 ? -1.841 -11.438 -7.531 1 96.38 67 ILE B C 1
ATOM 1971 O O . ILE B 1 67 ? -1.58 -10.805 -8.555 1 96.38 67 ILE B O 1
ATOM 1975 N N . THR B 1 68 ? -2.25 -10.883 -6.449 1 95.69 68 THR B N 1
ATOM 1976 C CA . THR B 1 68 ? -2.254 -9.438 -6.285 1 95.69 68 THR B CA 1
ATOM 1977 C C . THR B 1 68 ? -1.311 -9.016 -5.164 1 95.69 68 THR B C 1
ATOM 1979 O O . THR B 1 68 ? -1.328 -9.602 -4.078 1 95.69 68 THR B O 1
ATOM 1982 N N . VAL B 1 69 ? -0.485 -7.984 -5.434 1 96.94 69 VAL B N 1
ATOM 1983 C CA . VAL B 1 69 ? 0.518 -7.543 -4.469 1 96.94 69 VAL B CA 1
ATOM 1984 C C . VAL B 1 69 ? 0.475 -6.02 -4.34 1 96.94 69 VAL B C 1
ATOM 1986 O O . VAL B 1 69 ? 0.445 -5.305 -5.344 1 96.94 69 VAL B O 1
ATOM 1989 N N . GLU B 1 70 ? 0.432 -5.531 -3.154 1 97.56 70 GLU B N 1
ATOM 1990 C CA . GLU B 1 70 ? 0.443 -4.09 -2.922 1 97.56 70 GLU B CA 1
ATOM 1991 C C . GLU B 1 70 ? 1.859 -3.529 -3.01 1 97.56 70 GLU B C 1
ATOM 1993 O O . GLU B 1 70 ? 2.723 -3.879 -2.203 1 97.56 70 GLU B O 1
ATOM 1998 N N . LEU B 1 71 ? 2.074 -2.598 -3.926 1 97.94 71 LEU B N 1
ATOM 1999 C CA . LEU B 1 71 ? 3.352 -1.915 -4.105 1 97.94 71 LEU B CA 1
ATOM 2000 C C . LEU B 1 71 ? 3.152 -0.407 -4.211 1 97.94 71 LEU B C 1
ATOM 2002 O O . LEU B 1 71 ? 3.555 0.209 -5.199 1 97.94 71 LEU B O 1
ATOM 2006 N N . PRO B 1 72 ? 2.617 0.177 -3.234 1 97.31 72 PRO B N 1
ATOM 2007 C CA . PRO B 1 72 ? 2.367 1.616 -3.346 1 97.31 72 PRO B CA 1
ATOM 2008 C C . PRO B 1 72 ? 3.65 2.428 -3.504 1 97.31 72 PRO B C 1
ATOM 2010 O O . PRO B 1 72 ? 4.641 2.168 -2.812 1 97.31 72 PRO B O 1
ATOM 2013 N N . GLY B 1 73 ? 3.646 3.41 -4.379 1 95.38 73 GLY B N 1
ATOM 2014 C CA . GLY B 1 73 ? 4.727 4.375 -4.527 1 95.38 73 GLY B CA 1
ATOM 2015 C C . GLY B 1 73 ? 5.809 3.916 -5.484 1 95.38 73 GLY B C 1
ATOM 2016 O O . GLY B 1 73 ? 6.785 4.633 -5.715 1 95.38 73 GLY B O 1
ATOM 2017 N N . VAL B 1 74 ? 5.59 2.744 -6.027 1 95.69 74 VAL B N 1
ATOM 2018 C CA . VAL B 1 74 ? 6.594 2.205 -6.938 1 95.69 74 VAL B CA 1
ATOM 2019 C C . VAL B 1 74 ? 6.219 2.551 -8.375 1 95.69 74 VAL B C 1
ATOM 2021 O O . VAL B 1 74 ? 5.043 2.518 -8.75 1 95.69 74 VAL B O 1
ATOM 2024 N N . ARG B 1 75 ? 7.203 2.891 -9.133 1 94.06 75 ARG B N 1
ATOM 2025 C CA . ARG B 1 75 ? 6.98 3.006 -10.57 1 94.06 75 ARG B CA 1
ATOM 2026 C C . ARG B 1 75 ? 7.039 1.639 -11.25 1 94.06 75 ARG B C 1
ATOM 2028 O O . ARG B 1 75 ? 7.77 0.751 -10.805 1 94.06 75 ARG B O 1
ATOM 2035 N N . LYS B 1 76 ? 6.328 1.566 -12.297 1 95.38 76 LYS B N 1
ATOM 2036 C CA . LYS B 1 76 ? 6.254 0.302 -13.023 1 95.38 76 LYS B CA 1
ATOM 2037 C C . LYS B 1 76 ? 7.645 -0.191 -13.414 1 95.38 76 LYS B C 1
ATOM 2039 O O . LYS B 1 76 ? 7.941 -1.382 -13.297 1 95.38 76 LYS B O 1
ATOM 2044 N N . GLU B 1 77 ? 8.539 0.734 -13.852 1 94.69 77 GLU B N 1
ATOM 2045 C CA . GLU B 1 77 ? 9.867 0.386 -14.352 1 94.69 77 GLU B CA 1
ATOM 2046 C C . GLU B 1 77 ? 10.766 -0.105 -13.227 1 94.69 77 GLU B C 1
ATOM 2048 O O . GLU B 1 77 ? 11.82 -0.696 -13.477 1 94.69 77 GLU B O 1
ATOM 2053 N N . ASP B 1 78 ? 10.328 0.121 -12.031 1 94.38 78 ASP B N 1
ATOM 2054 C CA . ASP B 1 78 ? 11.164 -0.233 -10.891 1 94.38 78 ASP B CA 1
ATOM 2055 C C . ASP B 1 78 ? 10.727 -1.559 -10.273 1 94.38 78 ASP B C 1
ATOM 2057 O O . ASP B 1 78 ? 11.164 -1.92 -9.188 1 94.38 78 ASP B O 1
ATOM 2061 N N . ILE B 1 79 ? 9.82 -2.238 -10.938 1 95.75 79 ILE B N 1
ATOM 2062 C CA . ILE B 1 79 ? 9.344 -3.539 -10.477 1 95.75 79 ILE B CA 1
ATOM 2063 C C . ILE B 1 79 ? 10.062 -4.652 -11.234 1 95.75 79 ILE B C 1
ATOM 2065 O O . ILE B 1 79 ? 10.055 -4.676 -12.469 1 95.75 79 ILE B O 1
ATOM 2069 N N . LYS B 1 80 ? 10.703 -5.516 -10.469 1 95.19 80 LYS B N 1
ATOM 2070 C CA . LYS B 1 80 ? 11.289 -6.738 -11.008 1 95.19 80 LYS B CA 1
ATOM 2071 C C . LYS B 1 80 ? 10.461 -7.961 -10.633 1 95.19 80 LYS B C 1
ATOM 2073 O O . LYS B 1 80 ? 10.25 -8.234 -9.445 1 95.19 80 LYS B O 1
ATOM 2078 N N . LEU B 1 81 ? 10.016 -8.617 -11.602 1 96.12 81 LEU B N 1
ATOM 2079 C CA . LEU B 1 81 ? 9.172 -9.797 -11.43 1 96.12 81 LEU B CA 1
ATOM 2080 C C . LEU B 1 81 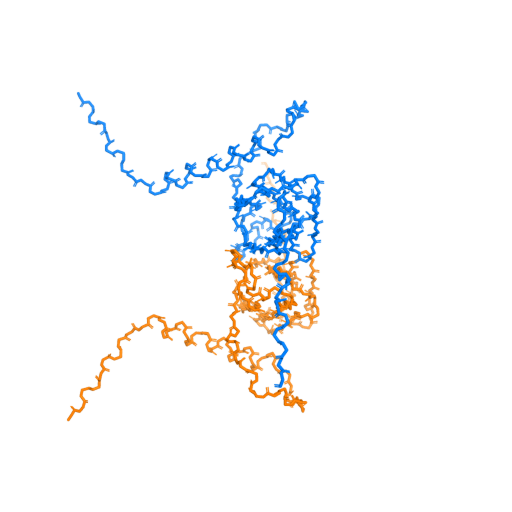? 9.789 -11.016 -12.117 1 96.12 81 LEU B C 1
ATOM 2082 O O . LEU B 1 81 ? 10.164 -10.945 -13.289 1 96.12 81 LEU B O 1
ATOM 2086 N N . ARG B 1 82 ? 9.969 -12.07 -11.391 1 95.5 82 ARG B N 1
ATOM 2087 C CA . ARG B 1 82 ? 10.438 -13.336 -11.93 1 95.5 82 ARG B CA 1
ATOM 2088 C C . ARG B 1 82 ? 9.523 -14.484 -11.531 1 95.5 82 ARG B C 1
ATOM 2090 O O . ARG B 1 82 ? 9.141 -14.609 -10.367 1 95.5 82 ARG B O 1
ATOM 2097 N N . VAL B 1 83 ? 9.188 -15.234 -12.523 1 95.81 83 VAL B N 1
ATOM 2098 C CA . VAL B 1 83 ? 8.344 -16.391 -12.297 1 95.81 83 VAL B CA 1
ATOM 2099 C C . VAL B 1 83 ? 9.094 -17.672 -12.703 1 95.81 83 VAL B C 1
ATOM 2101 O O . VAL B 1 83 ? 9.664 -17.734 -13.797 1 95.81 83 VAL B O 1
ATOM 2104 N N . THR B 1 84 ? 9.156 -18.578 -11.836 1 95.56 84 THR B N 1
ATOM 2105 C CA . THR B 1 84 ? 9.672 -19.906 -12.141 1 95.56 84 THR B CA 1
ATOM 2106 C C . THR B 1 84 ? 8.539 -20.938 -12.203 1 95.56 84 THR B C 1
ATOM 2108 O O . THR B 1 84 ? 7.371 -20.562 -12.305 1 95.56 84 THR B O 1
ATOM 2111 N N . GLU B 1 85 ? 8.859 -22.188 -12.18 1 95.69 85 GLU B N 1
ATOM 2112 C CA . GLU B 1 85 ? 7.863 -23.25 -12.328 1 95.69 85 GLU B CA 1
ATOM 2113 C C . GLU B 1 85 ? 6.941 -23.312 -11.117 1 95.69 85 GLU B C 1
ATOM 2115 O O . GLU B 1 85 ? 5.805 -23.781 -11.219 1 95.69 85 GLU B O 1
ATOM 2120 N N . ASP B 1 86 ? 7.461 -22.844 -9.992 1 95.38 86 ASP B N 1
ATOM 2121 C CA . ASP B 1 86 ? 6.602 -23 -8.82 1 95.38 86 ASP B CA 1
ATOM 2122 C C . ASP B 1 86 ? 6.758 -21.828 -7.855 1 95.38 86 ASP B C 1
ATOM 2124 O O . ASP B 1 86 ? 6.352 -21.922 -6.695 1 95.38 86 ASP B O 1
ATOM 2128 N N . THR B 1 87 ? 7.414 -20.797 -8.281 1 95.56 87 THR B N 1
ATOM 2129 C CA . THR B 1 87 ? 7.68 -19.703 -7.355 1 95.56 87 THR B CA 1
ATOM 2130 C C . THR B 1 87 ? 7.629 -18.359 -8.078 1 95.56 87 THR B C 1
ATOM 2132 O O . THR B 1 87 ? 8.078 -18.25 -9.219 1 95.56 87 THR B O 1
ATOM 2135 N N . VAL B 1 88 ? 7.109 -17.375 -7.438 1 95.69 88 VAL B N 1
ATOM 2136 C CA . VAL B 1 88 ? 7.098 -15.992 -7.926 1 95.69 88 VAL B CA 1
ATOM 2137 C C . VAL B 1 88 ? 8 -15.125 -7.051 1 95.69 88 VAL B C 1
ATOM 2139 O O . VAL B 1 88 ? 7.887 -15.141 -5.82 1 95.69 88 VAL B O 1
ATOM 2142 N N . TYR B 1 89 ? 8.906 -14.406 -7.652 1 94.44 89 TYR B N 1
ATOM 2143 C CA . TYR B 1 89 ? 9.789 -13.461 -6.977 1 94.44 89 TYR B CA 1
ATOM 2144 C C . TYR B 1 89 ? 9.461 -12.031 -7.371 1 94.44 89 TYR B C 1
ATOM 2146 O O . TYR B 1 89 ? 9.391 -11.703 -8.562 1 94.44 89 TYR B O 1
ATOM 2154 N N . ILE B 1 90 ? 9.266 -11.203 -6.367 1 96 90 ILE B N 1
ATOM 2155 C CA . ILE B 1 90 ? 8.969 -9.805 -6.621 1 96 90 ILE B CA 1
ATOM 2156 C C . ILE B 1 90 ? 9.945 -8.914 -5.855 1 96 90 ILE B C 1
ATOM 2158 O O . ILE B 1 90 ? 10.148 -9.102 -4.652 1 96 90 ILE B O 1
ATOM 2162 N N . GLU B 1 91 ? 10.562 -8.078 -6.5 1 94.5 91 GLU B N 1
ATOM 2163 C CA . GLU B 1 91 ? 11.383 -7.01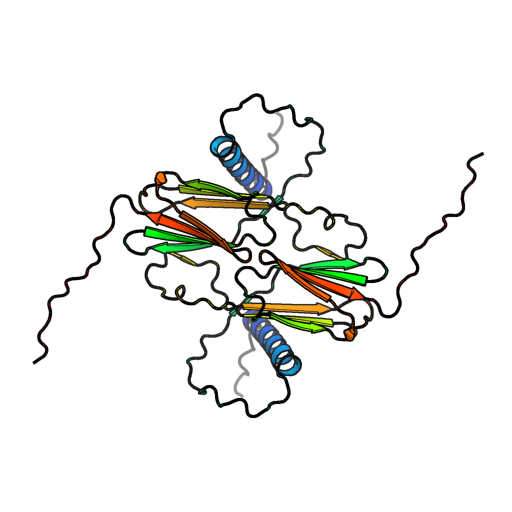2 -5.93 1 94.5 91 GLU B CA 1
ATOM 2164 C C . GLU B 1 91 ? 11.031 -5.66 -6.547 1 94.5 91 GLU B C 1
ATOM 2166 O O . GLU B 1 91 ? 10.953 -5.531 -7.77 1 94.5 91 GLU B O 1
ATOM 2171 N N . ALA B 1 92 ? 10.711 -4.695 -5.727 1 95.56 92 ALA B N 1
ATOM 2172 C CA . ALA B 1 92 ? 10.359 -3.363 -6.215 1 95.56 92 ALA B CA 1
ATOM 2173 C C . ALA B 1 92 ? 11.055 -2.277 -5.398 1 95.56 92 ALA B C 1
ATOM 2175 O O . ALA B 1 92 ? 10.977 -2.27 -4.168 1 95.56 92 ALA B O 1
ATOM 2176 N N . GLN B 1 93 ? 11.688 -1.365 -6.047 1 91.75 93 GLN B N 1
ATOM 2177 C CA . GLN B 1 93 ? 12.422 -0.287 -5.395 1 91.75 93 GLN B CA 1
ATOM 2178 C C . GLN B 1 93 ? 11.609 1.004 -5.379 1 91.75 93 GLN B C 1
ATOM 2180 O O . GLN B 1 93 ? 10.977 1.358 -6.375 1 91.75 93 GLN B O 1
ATOM 2185 N N . ILE B 1 94 ? 11.555 1.589 -4.195 1 88.94 94 ILE B N 1
ATOM 2186 C CA . ILE B 1 94 ? 10.93 2.902 -4.086 1 88.94 94 ILE B CA 1
ATOM 2187 C C . ILE B 1 94 ? 11.977 3.992 -4.301 1 88.94 94 ILE B C 1
ATOM 2189 O O . ILE B 1 94 ? 13.047 3.965 -3.682 1 88.94 94 ILE B O 1
ATOM 2193 N N . ARG B 1 95 ? 11.711 4.859 -5.309 1 78.81 95 ARG B N 1
ATOM 2194 C CA . ARG B 1 95 ? 12.602 5.992 -5.527 1 78.81 95 ARG B CA 1
ATOM 2195 C C . ARG B 1 95 ? 12.086 7.242 -4.828 1 78.81 95 ARG B C 1
ATOM 2197 O O . ARG B 1 95 ? 11.008 7.742 -5.16 1 78.81 95 ARG B O 1
ATOM 2204 N N . ARG B 1 96 ? 12.484 7.379 -3.662 1 67.12 96 ARG B N 1
ATOM 2205 C CA . ARG B 1 96 ? 12.07 8.586 -2.963 1 67.12 96 ARG B CA 1
ATOM 2206 C C . ARG B 1 96 ? 13.016 9.75 -3.256 1 67.12 96 ARG B C 1
ATOM 2208 O O . ARG B 1 96 ? 14.234 9.57 -3.279 1 67.12 96 ARG B O 1
ATOM 2215 N N . GLU B 1 97 ? 12.703 10.492 -4.32 1 53.84 97 GLU B N 1
ATOM 2216 C CA . GLU B 1 97 ? 13.578 11.656 -4.441 1 53.84 97 GLU B CA 1
ATOM 2217 C C . GLU B 1 97 ? 13.852 12.289 -3.082 1 53.84 97 GLU B C 1
ATOM 2219 O O . GLU B 1 97 ? 15.008 12.508 -2.715 1 53.84 97 GLU B O 1
ATOM 2224 N N . LYS B 1 98 ? 12.906 13.281 -2.662 1 49.59 98 LYS B N 1
ATOM 2225 C CA . LYS B 1 98 ? 13.008 14.328 -1.651 1 49.59 98 LYS B CA 1
ATOM 2226 C C . LYS B 1 98 ? 12.938 13.75 -0.243 1 49.59 98 LYS B C 1
ATOM 2228 O O . LYS B 1 98 ? 12.961 14.484 0.743 1 49.59 98 LYS B O 1
ATOM 2233 N N . GLU B 1 99 ? 12.195 12.734 -0.155 1 49.69 99 GLU B N 1
ATOM 2234 C CA . GLU B 1 99 ? 11.664 12.547 1.19 1 49.69 99 GLU B CA 1
ATOM 2235 C C . GLU B 1 99 ? 12.789 12.469 2.223 1 49.69 99 GLU B C 1
ATOM 2237 O O . GLU B 1 99 ? 12.531 12.453 3.428 1 49.69 99 GLU B O 1
ATOM 2242 N N . LEU B 1 100 ? 13.781 11.812 1.812 1 47.03 100 LEU B N 1
ATOM 2243 C CA . LEU B 1 100 ? 14.688 11.57 2.928 1 47.03 100 LEU B CA 1
ATOM 2244 C C . LEU B 1 100 ? 15 12.859 3.67 1 47.03 100 LEU B C 1
ATOM 2246 O O . LEU B 1 100 ? 15.797 12.859 4.613 1 47.03 100 LEU B O 1
ATOM 2250 N N . GLU B 1 101 ? 14.859 13.93 2.979 1 53.59 101 GLU B N 1
ATOM 2251 C CA . GLU B 1 101 ? 15.57 14.867 3.838 1 53.59 101 GLU B CA 1
ATOM 2252 C C . GLU B 1 101 ? 14.898 14.992 5.203 1 53.59 101 GLU B C 1
ATOM 2254 O O . GLU B 1 101 ? 13.68 15.172 5.285 1 53.59 101 GLU B O 1
ATOM 2259 N N . GLU B 1 102 ? 15.32 14.008 6.09 1 61.56 102 GLU B N 1
ATOM 2260 C CA . GLU B 1 102 ? 15.023 14.031 7.52 1 61.56 102 GLU B CA 1
ATOM 2261 C C . GLU B 1 102 ? 14.672 15.445 7.984 1 61.56 102 GLU B C 1
ATOM 2263 O O . GLU B 1 102 ? 13.961 15.617 8.977 1 61.56 102 GLU B O 1
ATOM 2268 N N . GLU B 1 103 ? 14.898 16.312 7.016 1 71.5 103 GLU B N 1
ATOM 2269 C CA . GLU B 1 103 ? 14.633 17.641 7.539 1 71.5 103 GLU B CA 1
ATOM 2270 C C . GLU B 1 103 ? 13.133 17.922 7.594 1 71.5 103 GLU B C 1
ATOM 2272 O O . GLU B 1 103 ? 12.422 17.734 6.605 1 71.5 103 GLU B O 1
ATOM 2277 N N . GLY B 1 104 ? 12.625 18.156 8.773 1 84.94 104 GLY B N 1
ATOM 2278 C CA . GLY B 1 104 ? 11.25 18.562 9.031 1 84.94 104 GLY B CA 1
ATOM 2279 C C . GLY B 1 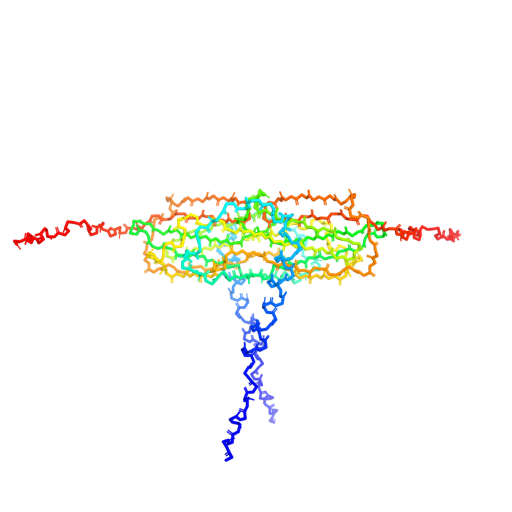104 ? 10.305 17.375 9.195 1 84.94 104 GLY B C 1
ATOM 2280 O O . GLY B 1 104 ? 9.086 17.547 9.148 1 84.94 104 GLY B O 1
ATOM 2281 N N . ALA B 1 105 ? 10.977 16.234 9.312 1 89.12 105 ALA B N 1
ATOM 2282 C CA . ALA B 1 105 ? 10.148 15.039 9.492 1 89.12 105 ALA B CA 1
ATOM 2283 C C . ALA B 1 105 ? 9.43 15.07 10.836 1 89.12 105 ALA B C 1
ATOM 2285 O O . ALA B 1 105 ? 10.07 15.188 11.883 1 89.12 105 ALA B O 1
ATOM 2286 N N . ILE B 1 106 ? 8.234 15.039 10.773 1 91.75 106 ILE B N 1
ATOM 2287 C CA . ILE B 1 106 ? 7.43 14.945 11.992 1 91.75 106 ILE B CA 1
ATOM 2288 C C . ILE B 1 106 ? 7.105 13.484 12.281 1 91.75 106 ILE B C 1
ATOM 2290 O O . ILE B 1 106 ? 7.211 13.039 13.43 1 91.75 106 ILE B O 1
ATOM 2294 N N . ARG B 1 107 ? 6.77 12.75 11.25 1 92.81 107 ARG B N 1
ATOM 2295 C CA . ARG B 1 107 ? 6.438 11.328 11.336 1 92.81 107 ARG B CA 1
ATOM 2296 C C . ARG B 1 107 ? 6.805 10.594 10.047 1 92.81 107 ARG B C 1
ATOM 2298 O O . ARG B 1 107 ? 6.535 11.086 8.953 1 92.81 107 ARG B O 1
ATOM 2305 N N . ILE B 1 108 ? 7.461 9.469 10.258 1 90.56 108 ILE B N 1
ATOM 2306 C CA . ILE B 1 108 ? 7.828 8.641 9.117 1 90.56 108 ILE B CA 1
ATOM 2307 C C . ILE B 1 108 ? 7.398 7.195 9.359 1 90.56 108 ILE B C 1
ATOM 2309 O O . ILE B 1 108 ? 7.945 6.52 10.234 1 90.56 108 ILE B O 1
ATOM 2313 N N . GLU B 1 109 ? 6.445 6.773 8.641 1 92.44 109 GLU B N 1
ATOM 2314 C CA . GLU B 1 109 ? 6 5.387 8.766 1 92.44 109 GLU B CA 1
ATOM 2315 C C . GLU B 1 109 ? 6.441 4.555 7.566 1 92.44 109 GLU B C 1
ATOM 2317 O O . GLU B 1 109 ? 6.426 3.324 7.617 1 92.44 109 GLU B O 1
ATOM 2322 N N . ARG B 1 110 ? 6.797 5.23 6.473 1 91.12 110 ARG B N 1
ATOM 2323 C CA . ARG B 1 110 ? 7.23 4.582 5.238 1 91.12 110 ARG B CA 1
ATOM 2324 C C . ARG B 1 110 ? 8.75 4.598 5.113 1 91.12 110 ARG B C 1
ATOM 2326 O O . ARG B 1 110 ? 9.289 5.055 4.105 1 91.12 110 ARG B O 1
ATOM 2333 N N . TYR B 1 111 ? 9.414 4.004 6.008 1 84.31 111 TYR B N 1
ATOM 2334 C CA . TYR B 1 111 ? 10.867 4.113 6.125 1 84.31 111 TYR B CA 1
ATOM 2335 C C . TYR B 1 111 ? 11.562 3.07 5.254 1 84.31 111 TYR B C 1
ATOM 2337 O O . TYR B 1 111 ? 12.773 3.135 5.051 1 84.31 111 TYR B O 1
ATOM 2345 N N . TYR B 1 112 ? 10.891 2.225 4.66 1 86.81 112 TYR B N 1
ATOM 2346 C CA . TYR B 1 112 ? 11.477 1.134 3.887 1 86.81 112 TYR B CA 1
ATOM 2347 C C . TYR B 1 112 ? 11.906 1.616 2.506 1 86.81 112 TYR B C 1
ATOM 2349 O O . TYR B 1 112 ? 11.352 2.582 1.978 1 86.81 112 TYR B O 1
ATOM 2357 N N . SER B 1 113 ? 12.844 0.904 1.932 1 87.94 113 SER B N 1
ATOM 2358 C CA . SER B 1 113 ? 13.453 1.27 0.657 1 87.94 113 SER B CA 1
ATOM 2359 C C . SER B 1 113 ? 12.75 0.588 -0.509 1 87.94 113 SER B C 1
ATOM 2361 O O . SER B 1 113 ? 12.953 0.957 -1.668 1 87.94 113 SER B O 1
ATOM 2363 N N . GLY B 1 114 ? 12.039 -0.348 -0.201 1 92.94 114 GLY B N 1
ATOM 2364 C CA . GLY B 1 114 ? 11.344 -1.095 -1.233 1 92.94 114 GLY B CA 1
ATOM 2365 C C . GLY B 1 114 ? 10.602 -2.307 -0.696 1 92.94 114 GLY B C 1
ATOM 2366 O O . GLY B 1 114 ? 10.359 -2.41 0.508 1 92.94 114 GLY B O 1
ATOM 2367 N N . TYR B 1 115 ? 10.211 -3.146 -1.672 1 94.38 115 TYR B N 1
ATOM 2368 C CA . TYR B 1 115 ? 9.438 -4.336 -1.341 1 94.38 115 TYR B CA 1
ATOM 2369 C C . TYR B 1 115 ? 10.125 -5.598 -1.853 1 94.38 115 TYR B C 1
ATOM 2371 O O . TYR B 1 115 ? 10.711 -5.594 -2.936 1 94.38 115 TYR B O 1
ATOM 2379 N N . ARG B 1 116 ? 9.961 -6.617 -1.079 1 93.81 116 ARG B N 1
ATOM 2380 C CA . ARG B 1 116 ? 10.367 -7.949 -1.515 1 93.81 116 ARG B CA 1
ATOM 2381 C C . ARG B 1 116 ? 9.359 -9 -1.057 1 93.81 116 ARG B C 1
ATOM 2383 O O . ARG B 1 116 ? 8.867 -8.945 0.069 1 93.81 116 ARG B O 1
ATOM 2390 N N . ARG B 1 117 ? 9.117 -9.891 -2.018 1 94.88 117 ARG B N 1
ATOM 2391 C CA . ARG B 1 117 ? 8.188 -10.961 -1.68 1 94.88 117 ARG B CA 1
ATOM 2392 C C . ARG B 1 117 ? 8.492 -12.227 -2.479 1 94.88 117 ARG B C 1
ATOM 2394 O O . ARG B 1 117 ? 8.758 -12.156 -3.682 1 94.88 117 ARG B O 1
ATOM 2401 N N . VAL B 1 118 ? 8.539 -13.328 -1.802 1 94.38 118 VAL B N 1
ATOM 2402 C CA . VAL B 1 118 ? 8.625 -14.641 -2.426 1 94.38 118 VAL B CA 1
ATOM 2403 C C . VAL B 1 118 ? 7.336 -15.422 -2.184 1 94.38 118 VAL B C 1
ATOM 2405 O O . VAL B 1 118 ? 6.914 -15.594 -1.038 1 94.38 118 VAL B O 1
ATOM 2408 N N . ILE B 1 119 ? 6.762 -15.883 -3.273 1 94.31 119 ILE B N 1
ATOM 2409 C CA . ILE B 1 119 ? 5.504 -16.609 -3.17 1 94.31 119 ILE B CA 1
ATOM 2410 C C . ILE B 1 119 ? 5.66 -18 -3.783 1 94.31 119 ILE B C 1
ATOM 2412 O O . ILE B 1 119 ? 5.828 -18.141 -4.996 1 94.31 119 ILE B O 1
ATOM 2416 N N . ARG B 1 120 ? 5.574 -18.953 -2.984 1 95.56 120 ARG B N 1
ATOM 2417 C CA . ARG B 1 120 ? 5.574 -20.328 -3.467 1 95.56 120 ARG B CA 1
ATOM 2418 C C . ARG B 1 120 ? 4.172 -20.766 -3.873 1 95.56 120 ARG B C 1
ATOM 2420 O O . ARG B 1 120 ? 3.217 -20.594 -3.117 1 95.56 120 ARG B O 1
ATOM 2427 N N . LEU B 1 121 ? 4.117 -21.328 -5.02 1 96.31 121 LEU B N 1
ATOM 2428 C CA . LEU B 1 121 ? 2.83 -21.766 -5.551 1 96.31 121 LEU B CA 1
ATOM 2429 C C . LEU B 1 121 ? 2.6 -23.25 -5.27 1 96.31 121 LEU B C 1
ATOM 2431 O O . LEU B 1 121 ? 3.545 -24.031 -5.262 1 96.31 121 LEU B O 1
ATOM 2435 N N . PRO B 1 122 ? 1.346 -23.594 -5.117 1 94.94 122 PRO B N 1
ATOM 2436 C CA . PRO B 1 122 ? 1.05 -24.984 -4.738 1 94.94 122 PRO B CA 1
ATOM 2437 C C . PRO B 1 122 ? 1.192 -25.953 -5.906 1 94.94 122 PRO B C 1
ATOM 2439 O O . PRO B 1 122 ? 1.242 -27.172 -5.699 1 94.94 122 PRO B O 1
ATOM 2442 N N . GLU B 1 123 ? 1.136 -25.469 -7.148 1 94.81 123 GLU B N 1
ATOM 2443 C CA . GLU B 1 123 ? 1.29 -26.281 -8.344 1 94.81 123 GLU B CA 1
ATOM 2444 C C . GLU B 1 123 ? 2.207 -25.609 -9.359 1 94.81 123 GLU B C 1
ATOM 2446 O O . GLU B 1 123 ? 2.424 -24.391 -9.297 1 94.81 123 GLU B O 1
ATOM 2451 N N . GLU B 1 124 ? 2.627 -26.469 -10.266 1 97 124 GLU B N 1
ATOM 2452 C CA . GLU B 1 124 ? 3.502 -25.938 -11.312 1 97 124 GLU B CA 1
ATOM 2453 C C . GLU B 1 124 ? 2.729 -25.047 -12.281 1 97 124 GLU B C 1
ATOM 2455 O O . GLU B 1 124 ? 1.546 -25.281 -12.531 1 97 124 GLU B O 1
ATOM 2460 N N . VAL B 1 125 ? 3.529 -24.109 -12.828 1 97.62 125 VAL B N 1
ATOM 2461 C CA . VAL B 1 125 ? 2.916 -23.141 -13.742 1 97.62 125 VAL B CA 1
ATOM 2462 C C . VAL B 1 125 ? 3.76 -23.016 -15.008 1 97.62 125 VAL B C 1
ATOM 2464 O O . VAL B 1 125 ? 4.781 -23.703 -15.148 1 97.62 125 VAL B O 1
ATOM 2467 N N . ILE B 1 126 ? 3.172 -22.25 -15.969 1 97.44 126 ILE B N 1
ATOM 2468 C CA . ILE B 1 126 ? 3.879 -21.953 -17.219 1 97.44 126 ILE B CA 1
ATOM 2469 C C . ILE B 1 126 ? 4.422 -20.516 -17.156 1 97.44 126 ILE B C 1
ATOM 2471 O O . ILE B 1 126 ? 3.719 -19.562 -17.516 1 97.44 126 ILE B O 1
ATOM 2475 N N . PRO B 1 127 ? 5.648 -20.406 -16.75 1 97.19 127 PRO B N 1
ATOM 2476 C CA . PRO B 1 127 ? 6.207 -19.078 -16.484 1 97.19 127 PRO B CA 1
ATOM 2477 C C . PRO B 1 127 ? 6.164 -18.156 -17.719 1 97.19 127 PRO B C 1
ATOM 2479 O O . PRO B 1 127 ? 5.871 -16.969 -17.594 1 97.19 127 PRO B O 1
ATOM 2482 N N . GLU B 1 128 ? 6.387 -18.625 -18.906 1 96.44 128 GLU B N 1
ATOM 2483 C CA . GLU B 1 128 ? 6.504 -17.828 -20.125 1 96.44 128 GLU B CA 1
ATOM 2484 C C . GLU B 1 128 ? 5.168 -17.203 -20.5 1 96.44 128 GLU B C 1
ATOM 2486 O O . GLU B 1 128 ? 5.121 -16.266 -21.297 1 96.44 128 GLU B O 1
ATOM 2491 N N . LYS B 1 129 ? 4.125 -17.672 -19.953 1 96.88 129 LYS B N 1
ATOM 2492 C CA . LYS B 1 129 ? 2.803 -17.172 -20.297 1 96.88 129 LYS B CA 1
ATOM 2493 C C . LYS B 1 129 ? 2.254 -16.25 -19.219 1 96.88 129 LYS B C 1
ATOM 2495 O O . LYS B 1 129 ? 1.104 -15.812 -19.297 1 96.88 129 LYS B O 1
ATOM 2500 N N . ALA B 1 130 ? 3.055 -16 -18.25 1 97.12 130 ALA B N 1
ATOM 2501 C CA . ALA B 1 130 ? 2.619 -15.117 -17.188 1 97.12 130 ALA B CA 1
ATOM 2502 C C . ALA B 1 130 ? 2.385 -13.703 -17.703 1 97.12 130 ALA B C 1
ATOM 2504 O O . ALA B 1 130 ? 3.129 -13.219 -18.562 1 97.12 130 ALA B O 1
ATOM 2505 N N . LYS B 1 131 ? 1.304 -13.094 -17.156 1 97.69 131 LYS B N 1
ATOM 2506 C CA . LYS B 1 131 ? 0.979 -11.703 -17.453 1 97.69 131 LYS B CA 1
ATOM 2507 C C . LYS B 1 131 ? 0.884 -10.875 -16.172 1 97.69 131 LYS B C 1
ATOM 2509 O O . LYS B 1 131 ? 0.448 -11.375 -15.133 1 97.69 131 LYS B O 1
ATOM 2514 N N . ALA B 1 132 ? 1.297 -9.625 -16.328 1 97.06 132 ALA B N 1
ATOM 2515 C CA . ALA B 1 132 ? 1.247 -8.766 -15.156 1 97.06 132 ALA B CA 1
ATOM 2516 C C . ALA B 1 132 ? 0.759 -7.363 -15.523 1 97.06 132 ALA B C 1
ATOM 2518 O O . ALA B 1 132 ? 1.031 -6.875 -16.625 1 97.06 132 ALA B O 1
ATOM 2519 N N . ARG B 1 133 ? 0.032 -6.758 -14.672 1 97.12 133 ARG B N 1
ATOM 2520 C CA . ARG B 1 133 ? -0.435 -5.379 -14.766 1 97.12 133 ARG B CA 1
ATOM 2521 C C . ARG B 1 133 ? -0.233 -4.637 -13.453 1 97.12 133 ARG B C 1
ATOM 2523 O O . ARG B 1 133 ? -0.315 -5.234 -12.375 1 97.12 133 ARG B O 1
ATOM 2530 N N . TYR B 1 134 ? 0.065 -3.439 -13.555 1 95.5 134 TYR B N 1
ATOM 2531 C CA . TYR B 1 134 ? 0.287 -2.6 -12.383 1 95.5 134 TYR B CA 1
ATOM 2532 C C . TYR B 1 134 ? -0.574 -1.344 -12.438 1 95.5 134 TYR B C 1
ATOM 2534 O O . TYR B 1 134 ? -0.43 -0.526 -13.352 1 95.5 134 TYR B O 1
ATOM 2542 N N . ASN B 1 135 ? -1.518 -1.214 -11.438 1 94.31 135 ASN B N 1
ATOM 2543 C CA . ASN B 1 135 ? -2.441 -0.085 -11.391 1 94.31 135 ASN B CA 1
ATOM 2544 C C . ASN B 1 135 ? -2.682 0.382 -9.953 1 94.31 135 ASN B C 1
ATOM 2546 O O . ASN B 1 135 ? -2.918 -0.435 -9.062 1 94.31 135 ASN B O 1
ATOM 2550 N N . ASN B 1 136 ? -2.531 1.662 -9.719 1 95 136 ASN B N 1
ATOM 2551 C CA . ASN B 1 136 ? -2.846 2.283 -8.438 1 95 136 ASN B CA 1
ATOM 2552 C C . ASN B 1 136 ? -2.119 1.591 -7.289 1 95 136 ASN B C 1
ATOM 2554 O O . ASN B 1 136 ? -2.723 1.295 -6.258 1 95 136 ASN B O 1
ATOM 2558 N N . GLY B 1 137 ? -0.904 1.269 -7.566 1 96.69 137 GLY B N 1
ATOM 2559 C CA . GLY B 1 137 ? -0.057 0.733 -6.516 1 96.69 137 GLY B CA 1
ATOM 2560 C C . GLY B 1 137 ? -0.28 -0.746 -6.266 1 96.69 137 GLY B C 1
ATOM 2561 O O . GLY B 1 137 ? 0.167 -1.283 -5.25 1 96.69 137 GLY B O 1
ATOM 2562 N N . VAL B 1 138 ? -1.03 -1.409 -7.176 1 96.75 138 VAL B N 1
ATOM 2563 C CA . VAL B 1 138 ? -1.283 -2.838 -7.016 1 96.75 138 VAL B CA 1
ATOM 2564 C C . VAL B 1 138 ? -0.792 -3.59 -8.25 1 96.75 138 VAL B C 1
ATOM 2566 O O . VAL B 1 138 ? -1.148 -3.242 -9.383 1 96.75 138 VAL B O 1
ATOM 2569 N N . LEU B 1 139 ? 0.017 -4.602 -8.031 1 97.5 139 LEU B N 1
ATOM 2570 C CA . LEU B 1 139 ? 0.496 -5.5 -9.078 1 97.5 139 LEU B CA 1
ATOM 2571 C C . LEU B 1 139 ? -0.392 -6.734 -9.18 1 97.5 139 LEU B C 1
ATOM 2573 O O . LEU B 1 139 ? -0.634 -7.418 -8.18 1 97.5 139 LEU B O 1
ATOM 2577 N N . GLU B 1 140 ? -0.883 -6.934 -10.328 1 96.44 140 GLU B N 1
ATOM 2578 C CA . GLU B 1 140 ? -1.664 -8.141 -10.586 1 96.44 140 GLU B CA 1
ATOM 2579 C C . GLU B 1 140 ? -0.932 -9.078 -11.547 1 96.44 140 GLU B C 1
ATOM 2581 O O . GLU B 1 140 ? -0.506 -8.664 -12.625 1 96.44 140 GLU B O 1
ATOM 2586 N N . ILE B 1 141 ? -0.833 -10.32 -11.164 1 97.56 141 ILE B N 1
ATOM 2587 C CA . ILE B 1 141 ? -0.128 -11.32 -11.961 1 97.56 141 ILE B CA 1
ATOM 2588 C C . ILE B 1 141 ? -1.057 -12.492 -12.25 1 97.56 141 ILE B C 1
ATOM 2590 O O . ILE B 1 141 ? -1.706 -13.023 -11.344 1 97.56 141 ILE B O 1
ATOM 2594 N N . GLU B 1 142 ? -1.131 -12.844 -13.469 1 97.25 142 GLU B N 1
ATOM 2595 C CA . GLU B 1 142 ? -1.839 -14.047 -13.891 1 97.25 142 GLU B CA 1
ATOM 2596 C C . GLU B 1 142 ? -0.874 -15.086 -14.461 1 97.25 142 GLU B C 1
ATOM 2598 O O . GLU B 1 142 ? -0.109 -14.789 -15.383 1 97.25 142 GLU B O 1
ATOM 2603 N N . ILE B 1 143 ? -1.006 -16.297 -13.922 1 97.69 143 ILE B N 1
ATOM 2604 C CA . ILE B 1 143 ? -0.058 -17.328 -14.32 1 97.69 143 ILE B CA 1
ATOM 2605 C C . ILE B 1 143 ? -0.807 -18.625 -14.625 1 97.69 143 ILE B C 1
ATOM 2607 O O . ILE B 1 143 ? -1.362 -19.266 -13.727 1 97.69 143 ILE B O 1
ATOM 2611 N N . PRO B 1 144 ? -0.73 -19.047 -15.867 1 97.62 144 PRO B N 1
ATOM 2612 C CA . PRO B 1 144 ? -1.383 -20.312 -16.203 1 97.62 144 PRO B CA 1
ATOM 2613 C C . PRO B 1 144 ? -0.722 -21.516 -15.539 1 97.62 144 PRO B C 1
ATOM 2615 O O . PRO B 1 144 ? 0.505 -21.562 -15.422 1 97.62 144 PRO B O 1
ATOM 2618 N N . LYS B 1 145 ? -1.565 -22.391 -15.164 1 96.69 145 LYS B N 1
ATOM 2619 C CA . LYS B 1 145 ? -1.07 -23.641 -14.586 1 96.69 145 LYS B CA 1
ATOM 2620 C C . LYS B 1 145 ? -0.554 -24.578 -15.672 1 96.69 145 LYS B C 1
ATOM 2622 O O . LYS B 1 145 ? -1.089 -24.609 -16.781 1 96.69 145 LYS B O 1
ATOM 2627 N N . LYS B 1 146 ? 0.411 -25.312 -15.336 1 95.94 146 LYS B N 1
ATOM 2628 C CA . LYS B 1 146 ? 0.927 -26.312 -16.266 1 95.94 146 LYS B CA 1
ATOM 2629 C C . LYS B 1 146 ? -0.106 -27.391 -16.531 1 95.94 146 LYS B C 1
ATOM 2631 O O . LYS B 1 146 ? -0.244 -27.859 -17.672 1 95.94 146 LYS B O 1
ATOM 2636 N N . ASN B 1 147 ? -0.853 -27.828 -15.438 1 91.56 147 ASN B N 1
ATOM 2637 C CA . ASN B 1 147 ? -1.912 -28.828 -15.523 1 91.56 147 ASN B CA 1
ATOM 2638 C C . ASN B 1 147 ? -3.246 -28.266 -15.039 1 91.56 147 ASN B C 1
ATOM 2640 O O . ASN B 1 147 ? -3.639 -28.5 -13.891 1 91.56 147 ASN B O 1
ATOM 2644 N N . PRO B 1 148 ? -3.885 -27.562 -15.977 1 84.25 148 PRO B N 1
ATOM 2645 C CA . PRO B 1 148 ? -5.137 -26.938 -15.547 1 84.25 148 PRO B CA 1
ATOM 2646 C C . PRO B 1 148 ? -6.215 -27.953 -15.188 1 84.25 148 PRO B C 1
ATOM 2648 O O . PRO B 1 148 ? -6.297 -29.016 -15.812 1 84.25 148 PRO B O 1
ATOM 2651 N N . LYS B 1 149 ? -6.703 -27.812 -13.953 1 69 149 LYS B N 1
ATOM 2652 C CA . LYS B 1 149 ? -7.832 -28.672 -13.602 1 69 149 LYS B CA 1
ATOM 2653 C C . LYS B 1 149 ? -9.055 -28.344 -14.453 1 69 149 LYS B C 1
ATOM 2655 O O . LYS B 1 149 ? -9.289 -27.188 -14.797 1 69 149 LYS B O 1
ATOM 2660 N N . LYS B 1 150 ? -9.484 -29.25 -15.211 1 57.69 150 LYS B N 1
ATOM 2661 C CA . LYS B 1 150 ? -10.719 -29.125 -15.984 1 57.69 150 LYS B CA 1
ATOM 2662 C C . LYS B 1 150 ? -11.852 -28.578 -15.125 1 57.69 150 LYS B C 1
ATOM 2664 O O . LYS B 1 150 ? -11.969 -28.938 -13.945 1 57.69 150 LYS B O 1
ATOM 2669 N N . PRO B 1 151 ? -12.391 -27.469 -15.383 1 52 151 PRO B N 1
ATOM 2670 C CA . PRO B 1 151 ? -13.594 -27.078 -14.648 1 52 151 PRO B CA 1
ATOM 2671 C C . PRO B 1 151 ? -14.492 -28.266 -14.305 1 52 151 PRO B C 1
ATOM 2673 O O . PRO B 1 151 ? -14.555 -29.234 -15.07 1 52 151 PRO B O 1
ATOM 2676 N N . GLU B 1 152 ? -14.609 -28.641 -13.055 1 45.09 152 GLU B N 1
ATOM 2677 C CA . GLU B 1 152 ? -15.648 -29.641 -12.859 1 45.09 152 GLU B CA 1
ATOM 2678 C C . GLU B 1 152 ? -16.906 -29.297 -13.648 1 45.09 152 GLU B C 1
ATOM 2680 O O . GLU B 1 152 ? -17.625 -28.344 -13.305 1 45.09 152 GLU B O 1
ATOM 2685 N N . GLY B 1 153 ? -17 -29.094 -14.805 1 38.72 153 GLY B N 1
ATOM 2686 C CA . GLY B 1 153 ? -18.281 -28.984 -15.469 1 38.72 153 GLY B CA 1
ATOM 2687 C C . GLY B 1 153 ? -19.391 -29.734 -14.758 1 38.72 153 GLY B C 1
ATOM 2688 O O . GLY B 1 153 ? -19.891 -29.281 -13.727 1 38.72 153 GLY B O 1
ATOM 2689 N N . GLU B 1 154 ? -20.016 -30.781 -15.469 1 35.59 154 GLU B N 1
ATOM 2690 C CA . GLU B 1 154 ? -21.359 -31.359 -15.625 1 35.59 154 GLU B CA 1
ATOM 2691 C C . GLU B 1 154 ? -21.766 -32.156 -14.383 1 35.59 154 GLU B C 1
ATOM 2693 O O . GLU B 1 154 ? -21.109 -33.156 -14.047 1 35.59 154 GLU B O 1
ATOM 2698 N N . GLY B 1 155 ? -22.078 -31.453 -13.375 1 36.38 155 GLY B N 1
ATOM 2699 C CA . GLY B 1 155 ? -23.031 -32.094 -12.492 1 36.38 155 GLY B CA 1
ATOM 2700 C C . GLY B 1 155 ? -23.969 -33.031 -13.219 1 36.38 155 GLY B C 1
ATOM 2701 O O . GLY B 1 155 ? -24.109 -32.969 -14.438 1 36.38 155 GLY B O 1
ATOM 2702 N N . PHE B 1 156 ? -24 -34.219 -12.773 1 35.41 156 PHE B N 1
ATOM 2703 C CA . PHE B 1 156 ? -25.125 -35.125 -13.07 1 35.41 156 PHE B CA 1
ATOM 2704 C C . PHE B 1 156 ? -26.453 -34.438 -12.695 1 35.41 156 PHE B C 1
ATOM 2706 O O . PHE B 1 156 ? -26.531 -33.781 -11.664 1 35.41 156 PHE B O 1
ATOM 2713 N N . GLU B 1 157 ? -27.125 -33.969 -13.695 1 33.78 157 GLU B N 1
ATOM 2714 C CA . GLU B 1 157 ? -28.516 -33.562 -13.562 1 33.78 157 GLU B CA 1
ATOM 2715 C C . GLU B 1 157 ? -29.266 -34.5 -12.594 1 33.78 157 GLU B C 1
ATOM 2717 O O . GLU B 1 157 ? -29.312 -35.688 -12.805 1 33.78 157 GLU B O 1
ATOM 2722 N N . VAL B 1 158 ? -29.031 -34.312 -11.336 1 31.89 158 VAL B N 1
ATOM 2723 C CA . VAL B 1 158 ? -30.031 -35.094 -10.625 1 31.89 158 VAL B CA 1
ATOM 2724 C C . VAL B 1 158 ? -31.422 -34.594 -10.953 1 31.89 158 VAL B C 1
ATOM 2726 O O . VAL B 1 158 ? -31.719 -33.406 -10.75 1 31.89 158 VAL B O 1
ATOM 2729 N N . LYS B 1 159 ? -32.062 -35.312 -11.852 1 31.02 159 LYS B N 1
ATOM 2730 C CA . LYS B 1 159 ? -33.5 -35.188 -12.125 1 31.02 159 LYS B CA 1
ATOM 2731 C C . LYS B 1 159 ? -34.312 -35.188 -10.836 1 31.02 159 LYS B C 1
ATOM 2733 O O . LYS B 1 159 ? -34.188 -36.125 -10.023 1 31.02 159 LYS B O 1
ATOM 2738 N N . ILE B 1 160 ? -34.344 -34.062 -10.234 1 28.17 160 ILE B N 1
ATOM 2739 C CA . ILE B 1 160 ? -35.406 -34.094 -9.258 1 28.17 160 ILE B CA 1
ATOM 2740 C C . ILE B 1 160 ? -36.719 -34.469 -9.961 1 28.17 160 ILE B C 1
ATOM 2742 O O . ILE B 1 160 ? -37.188 -33.719 -10.836 1 28.17 160 ILE B O 1
ATOM 2746 N N . GLU B 1 161 ? -37.062 -35.688 -9.867 1 24.14 161 GLU B N 1
ATOM 2747 C CA . GLU B 1 161 ? -38.469 -36.094 -9.914 1 24.14 161 GLU B CA 1
ATOM 2748 C C . GLU B 1 161 ? -39.25 -35.438 -8.797 1 24.14 161 GLU B C 1
ATOM 2750 O O . GLU B 1 161 ? -38.75 -35.219 -7.695 1 24.14 161 GLU B O 1
#

Organism: Thermococcus gammatolerans (strain DSM 15229 / JCM 11827 / EJ3) (NCBI:txid593117)

Nearest PDB structures (foldseek):
  3w1z-assembly1_D  TM=8.283E-01  e=1.614E-08  Schizosaccharomyces pombe 972h-
  3guf-assembly1_B  TM=8.686E-01  e=8.331E-08  Xanthomonas citri
  3w1z-assembly1_B  TM=6.852E-01  e=4.920E-09  Schizosaccharomyces pombe 972h-
  1shs-assembly1_A  TM=8.319E-01  e=1.386E-07  Methanocaldococcus jannaschii
  5j7n-assembly1_A  TM=7.979E-01  e=8.331E-08  Xylella fastidiosa 9a5c

InterPro domains:
  IPR002068 Alpha crystallin/Hsp20 domain [PF00011] (58-151)
  IPR002068 Alpha crystallin/Hsp20 domain [PS01031] (46-161)
  IPR007052 CS domain [PS51203] (51-154)
  IPR008978 HSP20-like chaperone [G3DSA:2.60.40.790] (1-160)
  IPR008978 HSP20-like chaperone [SSF49764] (31-152)
  IPR031107 Small heat shock protein [PTHR11527] (55-152)

pLDDT: mean 76.14, std 23.74, range [24.14, 97.94]

Radius of gyration: 25.52 Å; Cα contacts (8 Å, |Δi|>4): 507; chains: 2; bounding box: 78×73×66 Å

Foldseek 3Di:
DPPPPPPPPDVVVVVVVVVVVLVVCCCVPVDDPPDPPPCPDPPPPCPPAAADAWDKDWDDPQFKIKMKTFAPQFDPVQWDWFDDFFKIKIWGFHDDPPPPPPVPDPDDPPPHGTYIDMDGHPATWDRVPKDWDDDNRMIMIMTGGPDGHDPPPDDDPPPPD/DPPPPPPPPDVVVVVVVVVVVLVVCCCVPVDDPPDPPPCPDPPPPCPPAAADAWDKDWDDPQFKIKMKTFAPQFDPVQWDWFDDFFKIKIWGFHDDPPPPPVPPDPDDPPPHGTYIDMDGHPATWDRVPKDWDDDNRMIMIITGGPDGHDPPPDDDPPPPD